Protein AF-A0A1C3KWM6-F1 (afdb_monomer_lite)

Structure (mmCIF, N/CA/C/O backbone):
data_AF-A0A1C3KWM6-F1
#
_entry.id   AF-A0A1C3KWM6-F1
#
loop_
_atom_site.group_PDB
_atom_site.id
_atom_site.type_symbol
_atom_site.label_atom_id
_atom_site.label_alt_id
_atom_site.label_comp_id
_atom_site.label_asym_id
_atom_site.label_entity_id
_atom_site.label_seq_id
_atom_site.pdbx_PDB_ins_code
_atom_site.Cartn_x
_atom_site.Cartn_y
_atom_site.Cartn_z
_atom_site.occupancy
_atom_site.B_iso_or_equiv
_atom_site.auth_seq_id
_atom_site.auth_comp_id
_atom_site.auth_asym_id
_atom_site.auth_atom_id
_atom_site.pdbx_PDB_model_num
ATOM 1 N N . MET A 1 1 ? -7.927 8.483 -12.454 1.00 41.06 1 MET A N 1
ATOM 2 C CA . MET A 1 1 ? -7.592 8.209 -11.040 1.00 41.06 1 MET A CA 1
ATOM 3 C C . MET A 1 1 ? -8.202 6.897 -10.551 1.00 41.06 1 MET A C 1
ATOM 5 O O . MET A 1 1 ? -7.453 6.096 -10.021 1.00 41.06 1 MET A O 1
ATOM 9 N N . ALA A 1 2 ? -9.487 6.610 -10.805 1.00 37.16 2 ALA A N 1
ATOM 10 C CA . ALA A 1 2 ? -10.145 5.381 -10.325 1.00 37.16 2 ALA A CA 1
ATOM 11 C C . ALA A 1 2 ? -9.512 4.047 -10.795 1.00 37.16 2 ALA A C 1
ATOM 13 O O . ALA A 1 2 ? -9.408 3.114 -10.006 1.00 37.16 2 ALA A O 1
ATOM 14 N N . VAL A 1 3 ? -9.037 3.964 -12.046 1.00 49.00 3 VAL A N 1
ATOM 15 C CA . VAL A 1 3 ? -8.448 2.728 -12.609 1.00 49.00 3 VAL A CA 1
ATOM 16 C C . VAL A 1 3 ? -7.161 2.310 -11.884 1.00 49.00 3 VAL A C 1
ATOM 18 O O . VAL A 1 3 ? -6.976 1.131 -11.600 1.00 49.00 3 VAL A O 1
ATOM 21 N N . ASN A 1 4 ? -6.307 3.271 -11.513 1.00 59.91 4 ASN A N 1
ATOM 22 C CA . ASN A 1 4 ? -5.069 2.984 -10.781 1.00 59.91 4 ASN A CA 1
ATOM 23 C C . ASN A 1 4 ? -5.384 2.410 -9.388 1.00 59.91 4 ASN A C 1
ATOM 25 O O . ASN A 1 4 ? -4.762 1.437 -8.978 1.00 59.91 4 ASN A O 1
ATOM 29 N N . ASN A 1 5 ? -6.402 2.944 -8.702 1.00 64.56 5 ASN A N 1
ATOM 30 C CA . ASN A 1 5 ? -6.797 2.463 -7.376 1.00 64.56 5 ASN A CA 1
ATOM 31 C C . ASN A 1 5 ? -7.351 1.035 -7.401 1.00 64.56 5 ASN A C 1
ATOM 33 O O . ASN A 1 5 ? -7.142 0.315 -6.437 1.00 64.56 5 ASN A O 1
ATOM 37 N N . TYR A 1 6 ? -8.027 0.609 -8.475 1.00 74.81 6 TYR A N 1
ATOM 38 C CA . TYR A 1 6 ? -8.497 -0.775 -8.602 1.00 74.81 6 TYR A CA 1
ATOM 39 C C . TYR A 1 6 ? -7.332 -1.765 -8.741 1.00 74.81 6 TYR A C 1
ATOM 41 O O . TYR A 1 6 ? -7.334 -2.815 -8.117 1.00 74.81 6 TYR A O 1
ATOM 49 N N . ILE A 1 7 ? -6.310 -1.408 -9.518 1.00 76.94 7 ILE A N 1
ATOM 50 C CA . ILE A 1 7 ? -5.184 -2.297 -9.851 1.00 76.94 7 ILE A CA 1
ATOM 51 C C . ILE A 1 7 ? -4.201 -2.447 -8.684 1.00 76.94 7 ILE A C 1
ATOM 53 O O . ILE A 1 7 ? -3.538 -3.476 -8.542 1.00 76.94 7 ILE A O 1
ATOM 57 N N . LEU A 1 8 ? -4.127 -1.431 -7.826 1.00 85.75 8 LEU A N 1
ATOM 58 C CA . LEU A 1 8 ? -3.344 -1.478 -6.596 1.00 85.75 8 LEU A CA 1
ATOM 59 C C . LEU A 1 8 ? -4.037 -2.267 -5.471 1.00 85.75 8 LEU A C 1
ATOM 61 O O . LEU A 1 8 ? -3.374 -2.558 -4.481 1.00 85.75 8 LEU A O 1
ATOM 65 N N . LYS A 1 9 ? -5.313 -2.668 -5.617 1.00 86.31 9 LYS A N 1
ATOM 66 C CA . LYS A 1 9 ? -5.983 -3.553 -4.641 1.00 86.31 9 LYS A CA 1
ATOM 67 C C . LYS A 1 9 ? -5.345 -4.934 -4.552 1.00 86.31 9 LYS A C 1
ATOM 69 O O . LYS A 1 9 ? -5.383 -5.549 -3.499 1.00 86.31 9 LYS A O 1
ATOM 74 N N . ASP A 1 10 ? -4.712 -5.380 -5.635 1.00 87.00 10 ASP A N 1
ATOM 75 C CA . ASP A 1 10 ? -4.020 -6.671 -5.688 1.00 87.00 10 ASP A CA 1
ATOM 76 C C . ASP A 1 10 ? -2.663 -6.654 -4.959 1.00 87.00 10 ASP A C 1
ATOM 78 O O . ASP A 1 10 ? -1.941 -7.654 -4.973 1.00 87.00 10 ASP A O 1
ATOM 82 N N . LEU A 1 11 ? -2.246 -5.514 -4.395 1.00 92.00 11 LEU A N 1
ATOM 83 C CA . LEU A 1 11 ? -1.041 -5.461 -3.577 1.00 92.00 11 LEU A CA 1
ATOM 84 C C . LEU A 1 11 ? -1.264 -6.277 -2.294 1.00 92.00 11 LEU A C 1
ATOM 86 O O . LEU A 1 11 ? -2.245 -6.014 -1.597 1.00 92.00 11 LEU A O 1
ATOM 90 N N . PRO A 1 12 ? -0.350 -7.197 -1.929 1.00 91.88 12 PRO A N 1
ATOM 91 C CA . PRO A 1 12 ? -0.481 -8.006 -0.717 1.00 91.88 12 PRO A CA 1
ATOM 92 C C . PRO A 1 12 ? -0.801 -7.211 0.556 1.00 91.88 12 PRO A C 1
ATOM 94 O O . PRO A 1 12 ? -1.632 -7.637 1.354 1.00 91.88 12 PRO A O 1
ATOM 97 N N . SER A 1 13 ? -0.185 -6.038 0.740 1.00 90.75 13 SER A N 1
ATOM 98 C CA . SER A 1 13 ? -0.458 -5.186 1.903 1.00 90.75 13 SER A CA 1
ATOM 99 C C . SER A 1 13 ? -1.880 -4.613 1.893 1.00 90.75 13 SER A C 1
ATOM 101 O O . SER A 1 13 ? -2.505 -4.500 2.941 1.00 90.75 13 SER A O 1
ATOM 103 N N . VAL A 1 14 ? -2.405 -4.271 0.711 1.00 91.19 14 VAL A N 1
ATOM 104 C CA . VAL A 1 14 ? -3.757 -3.716 0.547 1.00 91.19 14 VAL A CA 1
ATOM 105 C C . VAL A 1 14 ? -4.801 -4.809 0.735 1.00 91.19 14 VAL A C 1
ATOM 107 O O . VAL A 1 14 ? -5.774 -4.598 1.448 1.00 91.19 14 VAL A O 1
ATOM 110 N N . GLU A 1 15 ? -4.573 -6.000 0.178 1.00 89.62 15 GLU A N 1
ATOM 111 C CA . GLU A 1 15 ? -5.436 -7.164 0.400 1.00 89.62 15 GLU A CA 1
ATOM 112 C C . GLU A 1 15 ? -5.514 -7.526 1.893 1.00 89.62 15 GLU A C 1
ATOM 114 O O . GLU A 1 15 ? -6.586 -7.841 2.419 1.00 89.62 15 GLU A O 1
ATOM 119 N N . PHE A 1 16 ? -4.383 -7.448 2.598 1.00 87.31 16 PHE A N 1
ATOM 120 C CA . PHE A 1 16 ? -4.335 -7.658 4.039 1.00 87.31 16 PHE A CA 1
ATOM 121 C C . PHE A 1 16 ? -5.126 -6.586 4.805 1.00 87.31 16 PHE A C 1
ATOM 123 O O . PHE A 1 16 ? -5.952 -6.939 5.648 1.00 87.31 16 PHE A O 1
ATOM 130 N N . ASP A 1 17 ? -4.944 -5.303 4.484 1.00 88.50 17 ASP A N 1
ATOM 131 C CA . ASP A 1 17 ? -5.714 -4.209 5.088 1.00 88.50 17 ASP A CA 1
ATOM 132 C C . ASP A 1 17 ? -7.224 -4.366 4.822 1.00 88.50 17 ASP A C 1
ATOM 134 O O . ASP A 1 17 ? -8.041 -4.229 5.735 1.00 88.50 17 ASP A O 1
ATOM 138 N N . ASP A 1 18 ? -7.615 -4.736 3.601 1.00 88.06 18 ASP A N 1
ATOM 139 C CA . ASP A 1 18 ? -9.008 -5.004 3.233 1.00 88.06 18 ASP A CA 1
ATOM 140 C C . ASP A 1 18 ? -9.587 -6.168 4.052 1.00 88.06 18 ASP A C 1
ATOM 142 O O . ASP A 1 18 ? -10.725 -6.098 4.530 1.00 88.06 18 ASP A O 1
ATOM 146 N N . LYS A 1 19 ? -8.797 -7.221 4.302 1.00 84.88 19 LYS A N 1
ATOM 147 C CA . LYS A 1 19 ? -9.190 -8.335 5.180 1.00 84.88 19 LYS A CA 1
ATOM 148 C C . LYS A 1 19 ? -9.442 -7.867 6.616 1.00 84.88 19 LYS A C 1
ATOM 150 O O . LYS A 1 19 ? -10.394 -8.333 7.242 1.00 84.88 19 LYS A O 1
ATOM 155 N N . LEU A 1 20 ? -8.632 -6.937 7.123 1.00 84.94 20 LEU A N 1
ATOM 156 C CA . LEU A 1 20 ? -8.793 -6.339 8.454 1.00 84.94 20 LEU A CA 1
ATOM 157 C C . LEU A 1 20 ? -9.947 -5.329 8.543 1.00 84.94 20 LEU A C 1
ATOM 159 O O . LEU A 1 20 ? -10.393 -5.014 9.648 1.00 84.94 20 LEU A O 1
ATOM 163 N N . ASN A 1 21 ? -10.443 -4.829 7.413 1.00 83.44 21 ASN A N 1
ATOM 164 C CA . ASN A 1 21 ? -11.538 -3.857 7.352 1.00 83.44 21 ASN A CA 1
ATOM 165 C C . ASN A 1 21 ? -12.891 -4.472 6.977 1.00 83.44 21 ASN A C 1
ATOM 167 O O . ASN A 1 21 ? -13.914 -3.815 7.118 1.00 83.44 21 ASN A O 1
ATOM 171 N N . LYS A 1 22 ? -12.927 -5.728 6.524 1.00 81.75 22 LYS A N 1
ATOM 172 C CA . LYS A 1 22 ? -14.159 -6.391 6.080 1.00 81.75 22 LYS A CA 1
ATOM 173 C C . LYS A 1 22 ? -15.181 -6.528 7.209 1.00 81.75 22 LYS A C 1
ATOM 175 O O . LYS A 1 22 ? -14.842 -7.035 8.273 1.00 81.75 22 LYS A O 1
ATOM 180 N N . ASP A 1 23 ? -16.438 -6.162 6.978 1.00 70.50 23 ASP A N 1
ATOM 181 C CA . ASP A 1 23 ? -17.503 -6.336 7.971 1.00 70.50 23 ASP A CA 1
ATOM 182 C C . ASP A 1 23 ? -17.932 -7.810 8.092 1.00 70.50 23 ASP A C 1
ATOM 184 O O . ASP A 1 23 ? -18.191 -8.485 7.098 1.00 70.50 23 ASP A O 1
ATOM 188 N N . LEU A 1 24 ? -17.984 -8.291 9.340 1.00 66.38 24 LEU A N 1
ATOM 189 C CA . LEU A 1 24 ? -18.571 -9.557 9.812 1.00 66.38 24 LEU A CA 1
ATOM 190 C C . LEU A 1 24 ? -18.120 -10.876 9.136 1.00 66.38 24 LEU A C 1
ATOM 192 O O . LEU A 1 24 ? -18.693 -11.356 8.163 1.00 66.38 24 LEU A O 1
ATOM 196 N N . PHE A 1 25 ? -17.186 -11.549 9.819 1.00 61.97 25 PHE A N 1
ATOM 197 C CA . PHE A 1 25 ? -17.040 -13.010 9.882 1.00 61.97 25 PHE A CA 1
ATOM 198 C C . PHE A 1 25 ? -17.051 -13.430 11.358 1.00 61.97 25 PHE A C 1
ATOM 200 O O . PHE A 1 25 ? -16.841 -12.594 12.240 1.00 61.97 25 PHE A O 1
ATOM 207 N N . SER A 1 26 ? -17.319 -14.710 11.631 1.00 72.06 26 SER A N 1
ATOM 208 C CA . SER A 1 26 ? -17.290 -15.300 12.975 1.00 72.06 26 SER A CA 1
ATOM 209 C C . SER A 1 26 ? -16.067 -14.839 13.775 1.00 72.06 26 SER A C 1
ATOM 211 O O . SER A 1 26 ? -14.945 -14.964 13.293 1.00 72.06 26 SER A O 1
ATOM 213 N N . CYS A 1 27 ? -16.282 -14.344 14.991 1.00 80.75 27 CYS A N 1
ATOM 214 C CA . CYS A 1 27 ? -15.220 -13.899 15.888 1.00 80.75 27 CYS A CA 1
ATOM 215 C C . CYS A 1 27 ? -15.312 -14.688 17.194 1.00 80.75 27 CYS A C 1
ATOM 217 O O . CYS A 1 27 ? -16.274 -14.522 17.950 1.00 80.75 27 CYS A O 1
ATOM 219 N N . LYS A 1 28 ? -14.330 -15.554 17.468 1.00 84.50 28 LYS A N 1
ATOM 220 C CA . LYS A 1 28 ? -14.360 -16.448 18.641 1.00 84.50 28 LYS A CA 1
ATOM 221 C C . LYS A 1 28 ? -14.161 -15.675 19.941 1.00 84.50 28 LYS A C 1
ATOM 223 O O . LYS A 1 28 ? -14.746 -16.012 20.970 1.00 84.50 28 LYS A O 1
ATOM 228 N N . TYR A 1 29 ? -13.362 -14.611 19.882 1.00 85.88 29 TYR A N 1
ATOM 229 C CA . TYR A 1 29 ? -12.949 -13.839 21.054 1.00 85.88 29 TYR A CA 1
ATOM 230 C C . TYR A 1 29 ? -13.775 -12.568 21.300 1.00 85.88 29 TYR A C 1
ATOM 232 O O . TYR A 1 29 ? -13.589 -11.917 22.327 1.00 85.88 29 TYR A O 1
ATOM 240 N N . CYS A 1 30 ? -14.736 -12.229 20.436 1.00 87.25 30 CYS A N 1
ATOM 241 C CA . CYS A 1 30 ? -15.554 -11.017 20.594 1.00 87.25 30 CYS A CA 1
ATOM 242 C C . CYS A 1 30 ? -16.444 -11.041 21.849 1.00 87.25 30 CYS A C 1
ATOM 244 O O . CYS A 1 30 ? -16.841 -9.990 22.347 1.00 87.25 30 CYS A O 1
ATOM 246 N N . SER A 1 31 ? -16.687 -12.217 22.437 1.00 86.69 31 SER A N 1
ATOM 247 C CA . SER A 1 31 ? -17.356 -12.351 23.740 1.00 86.69 31 SER A CA 1
ATOM 248 C C . SER A 1 31 ? -16.625 -11.614 24.873 1.00 86.69 31 SER A C 1
ATOM 250 O O . SER A 1 31 ? -17.251 -11.206 25.851 1.00 86.69 31 SER A O 1
ATOM 252 N N . HIS A 1 32 ? -15.314 -11.373 24.741 1.00 85.56 32 HIS A N 1
ATOM 253 C CA . HIS A 1 32 ? -14.546 -10.587 25.708 1.00 85.56 32 HIS A CA 1
ATOM 254 C C . HIS A 1 32 ? -14.960 -9.111 25.752 1.00 85.56 32 HIS A C 1
ATOM 256 O O . HIS A 1 32 ? -14.823 -8.489 26.803 1.00 85.56 32 HIS A O 1
ATOM 262 N N . CYS A 1 33 ? -15.535 -8.574 24.673 1.00 85.75 33 CYS A N 1
ATOM 263 C CA . CYS A 1 33 ? -15.987 -7.184 24.602 1.00 85.75 33 CYS A CA 1
ATOM 264 C C . CYS A 1 33 ? -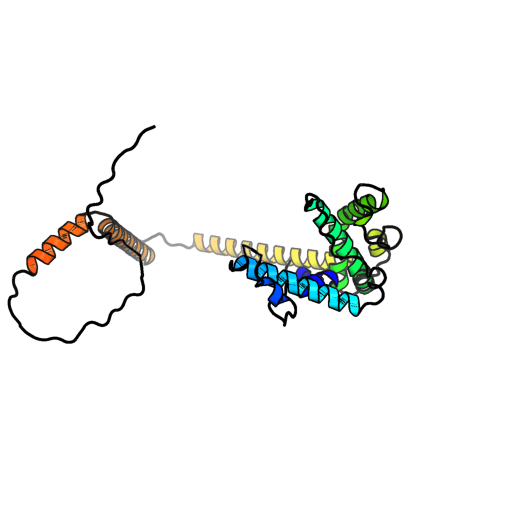17.194 -6.879 25.503 1.00 85.75 33 CYS A C 1
ATOM 266 O O . CYS A 1 33 ? -17.475 -5.714 25.765 1.00 85.75 33 CYS A O 1
ATOM 268 N N . GLY A 1 34 ? -17.906 -7.908 25.981 1.00 81.12 34 GLY A N 1
ATOM 269 C CA . GLY A 1 34 ? -19.049 -7.768 26.889 1.00 81.12 34 GLY A CA 1
ATOM 270 C C . GLY A 1 34 ? -18.755 -8.114 28.354 1.00 81.12 34 GLY A C 1
ATOM 271 O O . GLY A 1 34 ? -19.683 -8.134 29.162 1.00 81.12 34 GLY A O 1
ATOM 272 N N . LYS A 1 35 ? -17.504 -8.438 28.719 1.00 79.50 35 LYS A N 1
ATOM 273 C CA . LYS A 1 35 ? -17.174 -8.890 30.082 1.00 79.50 35 LYS A CA 1
ATOM 274 C C . LYS A 1 35 ? -17.249 -7.755 31.109 1.00 79.50 35 LYS A C 1
ATOM 276 O O . LYS A 1 35 ? -16.972 -6.593 30.825 1.00 79.50 35 LYS A O 1
ATOM 281 N N . ASN A 1 36 ? -17.614 -8.121 32.336 1.00 61.44 36 ASN A N 1
ATOM 282 C CA . ASN A 1 36 ? -17.670 -7.203 33.473 1.00 61.44 36 ASN A CA 1
ATOM 283 C C . ASN A 1 36 ? -16.270 -6.658 33.802 1.00 61.44 36 ASN A C 1
ATOM 285 O O . ASN A 1 36 ? -15.304 -7.417 33.800 1.00 61.44 36 ASN A O 1
ATOM 289 N N . GLY A 1 37 ? -16.174 -5.352 34.076 1.00 68.69 37 GLY A N 1
ATOM 290 C CA . GLY A 1 37 ? -14.914 -4.661 34.393 1.00 68.69 37 GLY A CA 1
ATOM 291 C C . GLY A 1 37 ? -14.501 -3.569 33.399 1.00 68.69 37 GLY A C 1
ATOM 292 O O . GLY A 1 37 ? -13.597 -2.799 33.702 1.00 68.69 37 GLY A O 1
ATOM 293 N N . VAL A 1 38 ? -15.174 -3.454 32.249 1.00 71.50 38 VAL A N 1
ATOM 294 C CA . VAL A 1 38 ? -14.980 -2.347 31.298 1.00 71.50 38 VAL A CA 1
ATOM 295 C C . VAL A 1 38 ? -16.160 -1.384 31.405 1.00 71.50 38 VAL A C 1
ATOM 297 O O . VAL A 1 38 ? -17.302 -1.781 31.189 1.00 71.50 38 VAL A O 1
ATOM 300 N N . THR A 1 39 ? -15.892 -0.120 31.731 1.00 77.81 39 THR A N 1
ATOM 301 C CA . THR A 1 39 ? -16.913 0.928 31.932 1.00 77.81 39 THR A CA 1
ATOM 302 C C . THR A 1 39 ? -17.684 1.282 30.660 1.00 77.81 39 THR A C 1
ATOM 304 O O . THR A 1 39 ? -18.827 1.707 30.741 1.00 77.81 39 THR A O 1
ATOM 307 N N . LEU A 1 40 ? -17.080 1.069 29.489 1.00 81.88 40 LEU A N 1
ATOM 308 C CA . LEU A 1 40 ? -17.629 1.437 28.180 1.00 81.88 40 LEU A CA 1
ATOM 309 C C . LEU A 1 40 ? -18.320 0.274 27.452 1.00 81.88 40 LEU A C 1
ATOM 311 O O . LEU A 1 40 ? -18.739 0.433 26.313 1.00 81.88 40 LEU A O 1
ATOM 315 N N . LYS A 1 41 ? -18.432 -0.909 28.070 1.00 76.44 41 LYS A N 1
ATOM 316 C CA . LYS A 1 41 ? -18.897 -2.134 27.389 1.00 76.44 41 LYS A CA 1
ATOM 317 C C . LYS A 1 41 ? -20.291 -2.024 26.765 1.00 76.44 41 LYS A C 1
ATOM 319 O O . LYS A 1 41 ? -20.579 -2.756 25.823 1.00 76.44 41 LYS A O 1
ATOM 324 N N . ASP A 1 42 ? -21.140 -1.145 27.291 1.00 82.31 42 ASP A N 1
ATOM 325 C CA . ASP A 1 42 ? -22.521 -0.965 26.838 1.00 82.31 42 ASP A CA 1
ATOM 326 C C . ASP A 1 42 ? -22.650 0.093 25.733 1.00 82.31 42 ASP A C 1
ATOM 328 O O . ASP A 1 42 ? -23.653 0.114 25.021 1.00 82.31 42 ASP A O 1
ATOM 332 N N . GLU A 1 43 ? -21.600 0.885 25.506 1.00 87.06 43 GLU A N 1
ATOM 333 C CA . GLU A 1 43 ? -21.554 1.890 24.452 1.00 87.06 43 GLU A CA 1
ATOM 334 C C . GLU A 1 43 ? -21.499 1.235 23.058 1.00 87.06 43 GLU A C 1
ATOM 336 O O . GLU A 1 43 ? -20.590 0.438 22.782 1.00 87.06 43 GLU A O 1
ATOM 341 N N . PRO A 1 44 ? -22.415 1.580 22.130 1.00 85.31 44 PRO A N 1
ATOM 342 C CA . PRO A 1 44 ? -22.433 0.996 20.790 1.00 85.31 44 PRO A CA 1
ATOM 343 C C . PRO A 1 44 ? -21.103 1.164 20.050 1.00 85.31 44 PRO A C 1
ATOM 345 O O . PRO A 1 44 ? -20.577 0.199 19.498 1.00 85.31 44 PRO A O 1
ATOM 348 N N . TRP A 1 45 ? -20.516 2.363 20.089 1.00 85.75 45 TRP A N 1
ATOM 349 C CA . TRP A 1 45 ? -19.241 2.657 19.430 1.00 85.75 45 TRP A CA 1
ATOM 350 C C . TRP A 1 45 ? -18.095 1.799 19.987 1.00 85.75 45 TRP A C 1
ATOM 352 O O . TRP A 1 45 ? -17.265 1.308 19.221 1.00 85.75 45 TRP A O 1
ATOM 362 N N . PHE A 1 46 ? -18.077 1.556 21.302 1.00 88.06 46 PHE A N 1
ATOM 363 C CA . PHE A 1 46 ? -17.070 0.713 21.937 1.00 88.06 46 PHE A CA 1
ATOM 364 C C . PHE A 1 46 ? -17.229 -0.742 21.501 1.00 88.06 46 PHE A C 1
ATOM 366 O O . PHE A 1 46 ? -16.234 -1.393 21.187 1.00 88.06 46 PHE A O 1
ATOM 373 N N . LYS A 1 47 ? -18.466 -1.251 21.421 1.00 84.56 47 LYS A N 1
ATOM 374 C CA . LYS A 1 47 ? -18.726 -2.601 20.901 1.00 84.56 47 LYS A CA 1
ATOM 375 C C . LYS A 1 47 ? -18.217 -2.748 19.470 1.00 84.56 47 LYS A C 1
ATOM 377 O O . LYS A 1 47 ? -17.497 -3.706 19.205 1.00 84.56 47 LYS A O 1
ATOM 382 N N . PHE A 1 48 ? -18.515 -1.800 18.577 1.00 85.69 48 PHE A N 1
ATOM 383 C CA . PHE A 1 48 ? -18.016 -1.841 17.197 1.00 85.69 48 PHE A CA 1
ATOM 384 C C . PHE A 1 48 ? -16.483 -1.875 17.140 1.00 85.69 48 PHE A C 1
ATOM 386 O O . PHE A 1 48 ? -15.914 -2.773 16.517 1.00 85.69 48 PHE A O 1
ATOM 393 N N . LEU A 1 49 ? -15.813 -0.967 17.858 1.00 86.88 49 LEU A N 1
ATOM 394 C CA . LEU A 1 49 ? -14.349 -0.923 17.903 1.00 86.88 49 LEU A CA 1
ATOM 395 C C . LEU A 1 49 ? -13.743 -2.190 18.515 1.00 86.88 49 LEU A C 1
ATOM 397 O O . LEU A 1 49 ? -12.807 -2.759 17.957 1.00 86.88 49 LEU A O 1
ATOM 401 N N . CYS A 1 50 ? -14.273 -2.659 19.645 1.00 87.38 50 CYS A N 1
ATOM 402 C CA . CYS A 1 50 ? -13.754 -3.835 20.335 1.00 87.38 50 CYS A CA 1
ATOM 403 C C . CYS A 1 50 ? -13.919 -5.102 19.493 1.00 87.38 50 CYS A C 1
ATOM 405 O O . CYS A 1 50 ? -13.000 -5.917 19.427 1.00 87.38 50 CYS A O 1
ATOM 407 N N . TYR A 1 51 ? -15.056 -5.262 18.811 1.00 87.38 51 TYR A N 1
ATOM 408 C CA . TYR A 1 51 ? -15.294 -6.415 17.945 1.00 87.38 51 TYR A CA 1
ATOM 409 C C . TYR A 1 51 ? -14.335 -6.414 16.756 1.00 87.38 51 TYR A C 1
ATOM 411 O O . TYR A 1 51 ? -13.720 -7.440 16.458 1.00 87.38 51 TYR A O 1
ATOM 419 N N . GLN A 1 52 ? -14.164 -5.258 16.109 1.00 86.81 52 GLN A N 1
ATOM 420 C CA . GLN A 1 52 ? -13.207 -5.109 15.018 1.00 86.81 52 GLN A CA 1
ATOM 421 C C . GLN A 1 52 ? -11.782 -5.417 15.493 1.00 86.81 52 GLN A C 1
ATOM 423 O O . GLN A 1 52 ? -11.070 -6.186 14.848 1.00 86.81 52 GLN A O 1
ATOM 428 N N . PHE A 1 53 ? -11.387 -4.892 16.654 1.00 86.69 53 PHE A N 1
ATOM 429 C CA . PHE A 1 53 ? -10.077 -5.142 17.246 1.00 86.69 53 PHE A CA 1
ATOM 430 C C . PHE A 1 53 ? -9.851 -6.625 17.575 1.00 86.69 53 PHE A C 1
ATOM 432 O O . PHE A 1 53 ? -8.854 -7.204 17.148 1.00 86.69 53 PHE A O 1
ATOM 439 N N . ALA A 1 54 ? -10.786 -7.262 18.286 1.00 87.00 54 ALA A N 1
ATOM 440 C CA . ALA A 1 54 ? -10.682 -8.663 18.691 1.00 87.00 54 ALA A CA 1
ATOM 441 C C . ALA A 1 54 ? -10.577 -9.604 17.482 1.00 87.00 54 ALA A C 1
ATOM 443 O O . ALA A 1 54 ? -9.748 -10.515 17.470 1.00 87.00 54 ALA A O 1
ATOM 444 N N . ARG A 1 55 ? -11.364 -9.353 16.433 1.00 87.62 55 ARG A N 1
ATOM 445 C CA . ARG A 1 55 ? -11.286 -10.114 15.183 1.00 87.62 55 ARG A CA 1
ATOM 446 C C . ARG A 1 55 ? -9.971 -9.877 14.450 1.00 87.62 55 ARG A C 1
ATOM 448 O O . ARG A 1 55 ? -9.386 -10.823 13.926 1.00 87.62 55 ARG A O 1
ATOM 455 N N . ASN A 1 56 ? -9.512 -8.631 14.369 1.00 86.94 56 ASN A N 1
ATOM 456 C CA . ASN A 1 56 ? -8.251 -8.322 13.700 1.00 86.94 56 ASN A CA 1
ATOM 457 C C . ASN A 1 56 ? -7.084 -9.022 14.412 1.00 86.94 56 ASN A C 1
ATOM 459 O O . ASN A 1 56 ? -6.218 -9.581 13.744 1.00 86.94 56 ASN A O 1
ATOM 463 N N . LEU A 1 57 ? -7.125 -9.108 15.745 1.00 84.19 57 LEU A N 1
ATOM 464 C CA . LEU A 1 57 ? -6.168 -9.885 16.532 1.00 84.19 57 LEU A CA 1
ATOM 465 C C . LEU A 1 57 ? -6.240 -11.392 16.226 1.00 84.19 57 LEU A C 1
ATOM 467 O O . LEU A 1 57 ? -5.202 -12.015 16.011 1.00 84.19 57 LEU A O 1
ATOM 471 N N . GLU A 1 58 ? -7.445 -11.970 16.151 1.00 82.50 58 GLU A N 1
ATOM 472 C CA . GLU A 1 58 ? -7.652 -13.373 15.746 1.00 82.50 58 GLU A CA 1
ATOM 473 C C . GLU A 1 58 ? -7.105 -13.631 14.331 1.00 82.50 58 GLU A C 1
ATOM 475 O O . GLU A 1 58 ? -6.349 -14.573 14.114 1.00 82.50 58 GLU A O 1
ATOM 480 N N . THR A 1 59 ? -7.391 -12.731 13.388 1.00 82.94 59 THR A N 1
ATOM 481 C CA . THR A 1 59 ? -6.941 -12.823 11.991 1.00 82.94 59 THR A CA 1
ATOM 482 C C . THR A 1 59 ? -5.419 -12.815 11.881 1.00 82.94 59 THR A C 1
ATOM 484 O O . THR A 1 59 ? -4.848 -13.621 11.146 1.00 82.94 59 THR A O 1
ATOM 487 N N . VAL A 1 60 ? -4.755 -11.915 12.611 1.00 79.25 60 VAL A N 1
ATOM 488 C CA . VAL A 1 60 ? -3.288 -11.844 12.658 1.00 79.25 60 VAL A CA 1
ATOM 489 C C . VAL A 1 60 ? -2.709 -13.119 13.266 1.00 79.25 60 VAL A C 1
ATOM 491 O O . VAL A 1 60 ? -1.747 -13.672 12.732 1.00 79.25 60 VAL A O 1
ATOM 494 N N . ASN A 1 61 ? -3.303 -13.614 14.353 1.00 77.56 61 ASN A N 1
ATOM 495 C CA . ASN A 1 61 ? -2.857 -14.837 15.008 1.00 77.56 61 ASN A CA 1
ATOM 496 C C . ASN A 1 61 ? -2.972 -16.064 14.087 1.00 77.56 61 ASN A C 1
ATOM 498 O O . ASN A 1 61 ? -2.021 -16.836 13.975 1.00 77.56 61 ASN A O 1
ATOM 502 N N . ASP A 1 62 ? -4.090 -16.204 13.374 1.00 78.00 62 ASP A N 1
ATOM 503 C CA . ASP A 1 62 ? -4.312 -17.300 12.428 1.00 78.00 62 ASP A CA 1
ATOM 504 C C . ASP A 1 62 ? -3.314 -17.254 11.257 1.00 78.00 62 ASP A C 1
ATOM 506 O O . ASP A 1 62 ? -2.763 -18.280 10.861 1.00 78.00 62 ASP A O 1
ATOM 510 N N . ILE A 1 63 ? -3.014 -16.063 10.727 1.00 75.00 63 ILE A N 1
ATOM 511 C CA . ILE A 1 63 ? -2.020 -15.889 9.653 1.00 75.00 63 ILE A CA 1
ATOM 512 C C . ILE A 1 63 ? -0.606 -16.230 10.143 1.00 75.00 63 ILE A C 1
ATOM 514 O O . ILE A 1 63 ? 0.140 -16.916 9.440 1.00 75.00 63 ILE A O 1
ATOM 518 N N . ASN A 1 64 ? -0.242 -15.798 11.353 1.00 69.44 64 ASN A N 1
ATOM 519 C CA . ASN A 1 64 ? 1.051 -16.119 11.958 1.00 69.44 64 ASN A CA 1
ATOM 520 C C . ASN A 1 64 ? 1.213 -17.621 12.223 1.00 69.44 64 ASN A C 1
ATOM 522 O O . ASN A 1 64 ? 2.313 -18.150 12.076 1.00 69.44 64 ASN A O 1
ATOM 526 N N . TRP A 1 65 ? 0.131 -18.316 12.586 1.00 62.34 65 TRP A N 1
ATOM 527 C CA . TRP A 1 65 ? 0.135 -19.768 12.766 1.00 62.34 65 TRP A CA 1
ATOM 528 C C . TRP A 1 65 ? 0.411 -20.515 11.454 1.00 62.34 65 TRP A C 1
ATOM 530 O O . TRP A 1 65 ? 1.146 -21.501 11.442 1.00 62.34 65 TRP A O 1
ATOM 540 N N . ILE A 1 66 ? -0.152 -20.033 10.344 1.00 60.66 66 ILE A N 1
ATOM 541 C CA . ILE A 1 66 ? -0.031 -20.660 9.019 1.00 60.66 66 ILE A CA 1
ATOM 542 C C . ILE A 1 66 ? 1.348 -20.407 8.384 1.00 60.66 66 ILE A C 1
ATOM 544 O O . ILE A 1 66 ? 1.827 -21.242 7.619 1.00 60.66 66 ILE A O 1
ATOM 548 N N . ASN A 1 67 ? 2.011 -19.293 8.713 1.00 55.91 67 ASN A N 1
ATOM 549 C CA . ASN A 1 67 ? 3.296 -18.902 8.131 1.00 55.91 67 ASN A CA 1
ATOM 550 C C . ASN A 1 67 ? 4.475 -19.155 9.096 1.00 55.91 67 ASN A C 1
ATOM 552 O O . ASN A 1 67 ? 4.832 -18.279 9.889 1.00 55.91 67 ASN A O 1
ATOM 556 N N . PRO A 1 68 ? 5.167 -20.310 9.009 1.00 49.97 68 PRO A N 1
ATOM 557 C CA . PRO A 1 68 ? 6.274 -20.649 9.906 1.00 49.97 68 PRO A CA 1
ATOM 558 C C . PRO A 1 68 ? 7.468 -19.682 9.824 1.00 49.97 68 PRO A C 1
ATOM 560 O O . PRO A 1 68 ? 8.223 -19.572 10.789 1.00 49.97 68 PRO A O 1
ATOM 563 N N . THR A 1 69 ? 7.617 -18.926 8.734 1.00 48.44 69 THR A N 1
ATOM 564 C CA . THR A 1 69 ? 8.618 -17.852 8.586 1.00 48.44 69 THR A CA 1
ATOM 565 C C . THR A 1 69 ? 8.334 -16.633 9.471 1.00 48.44 69 THR A C 1
ATOM 567 O O . THR A 1 69 ? 9.276 -15.996 9.933 1.00 48.44 69 THR A O 1
ATOM 570 N N . LEU A 1 70 ? 7.061 -16.346 9.775 1.00 50.06 70 LEU A N 1
ATOM 571 C CA . LEU A 1 70 ? 6.648 -15.344 10.771 1.00 50.06 70 LEU A CA 1
ATOM 572 C C . LEU A 1 70 ? 6.698 -15.913 12.203 1.00 50.06 70 LEU A C 1
ATOM 574 O O . LEU A 1 70 ? 6.741 -15.171 13.182 1.00 50.06 70 LEU A O 1
ATOM 578 N N . SER A 1 71 ? 6.760 -17.245 12.341 1.00 45.50 71 SER A N 1
ATOM 579 C CA . SER A 1 71 ? 6.753 -17.955 13.630 1.00 45.50 71 SER A CA 1
ATOM 580 C C . SER A 1 71 ? 8.073 -17.911 14.407 1.00 45.50 71 SER A C 1
ATOM 582 O O . SER A 1 71 ? 8.118 -18.382 15.550 1.00 45.50 71 SER A O 1
ATOM 584 N N . HIS A 1 72 ? 9.148 -17.359 13.829 1.00 44.72 72 HIS A N 1
ATOM 585 C CA . HIS A 1 72 ? 10.438 -17.246 14.521 1.00 44.72 72 HIS A CA 1
ATOM 586 C C . HIS A 1 72 ? 10.437 -16.225 15.665 1.00 44.72 72 HIS A C 1
ATOM 588 O O . HIS A 1 72 ? 11.409 -16.133 16.406 1.00 44.72 72 HIS A O 1
ATOM 594 N N . ASN A 1 73 ? 9.321 -15.523 15.857 1.00 46.00 73 ASN A N 1
ATOM 595 C CA . ASN A 1 73 ? 9.158 -14.510 16.884 1.00 46.00 73 ASN A CA 1
ATOM 596 C C . ASN A 1 73 ? 7.843 -14.676 17.663 1.00 46.00 73 ASN A C 1
ATOM 598 O O . ASN A 1 73 ? 7.134 -13.726 17.986 1.00 46.00 73 ASN A O 1
ATOM 602 N N . ARG A 1 74 ? 7.537 -15.931 18.014 1.00 45.88 74 ARG A N 1
ATOM 603 C CA . ARG A 1 74 ? 6.384 -16.362 18.832 1.00 45.88 74 ARG A CA 1
ATOM 604 C C . ARG A 1 74 ? 6.283 -15.724 20.233 1.00 45.88 74 ARG A C 1
ATOM 606 O O . ARG A 1 74 ? 5.384 -16.077 20.989 1.00 45.88 74 ARG A O 1
ATOM 613 N N . TYR A 1 75 ? 7.178 -14.799 20.579 1.00 44.94 75 TYR A N 1
ATOM 614 C CA . TYR A 1 75 ? 7.218 -14.093 21.859 1.00 44.94 75 TYR A CA 1
ATOM 615 C C . TYR A 1 75 ? 6.883 -12.600 21.785 1.00 44.94 75 TYR A C 1
ATOM 617 O O . TYR A 1 75 ? 6.937 -11.923 22.813 1.00 44.94 75 TYR A O 1
ATOM 625 N N . TYR A 1 76 ? 6.465 -12.074 20.631 1.00 49.56 76 TYR A N 1
ATOM 626 C CA . TYR A 1 76 ? 5.802 -10.775 20.620 1.00 49.56 76 TYR A CA 1
ATOM 627 C C . TYR A 1 76 ? 4.366 -10.952 21.105 1.00 49.56 76 TYR A C 1
ATOM 629 O O . TYR A 1 76 ? 3.420 -11.083 20.332 1.00 49.56 76 TYR A O 1
ATOM 637 N N . LYS A 1 77 ? 4.187 -10.911 22.429 1.00 47.59 77 LYS A N 1
ATOM 638 C CA . LYS A 1 77 ? 2.972 -10.288 22.960 1.00 47.59 77 LYS A CA 1
ATOM 639 C C . LYS A 1 77 ? 2.845 -8.950 22.233 1.00 47.59 77 LYS A C 1
ATOM 641 O O . LYS A 1 77 ? 3.856 -8.259 22.119 1.00 47.59 77 LYS A O 1
ATOM 646 N N . CYS A 1 78 ? 1.659 -8.590 21.744 1.00 50.56 78 CYS A N 1
ATOM 647 C CA . CYS A 1 78 ? 1.383 -7.206 21.370 1.00 50.56 78 CYS A CA 1
ATOM 648 C C . CYS A 1 78 ? 1.627 -6.354 22.623 1.00 50.56 78 CYS A C 1
ATOM 650 O O . CYS A 1 78 ? 0.745 -6.195 23.463 1.00 50.56 78 CYS A O 1
ATOM 652 N N . GLN A 1 79 ? 2.867 -5.914 22.818 1.00 49.41 79 GLN A N 1
ATOM 653 C CA . GLN A 1 79 ? 3.219 -4.943 23.826 1.00 49.41 79 GLN A CA 1
ATOM 654 C C . GLN A 1 79 ? 2.720 -3.640 23.247 1.00 49.41 79 GLN A C 1
ATOM 656 O O . GLN A 1 79 ? 3.250 -3.162 22.253 1.00 49.41 79 GLN A O 1
ATOM 661 N N . ILE A 1 80 ? 1.635 -3.138 23.819 1.00 53.00 80 ILE A N 1
ATOM 662 C CA . ILE A 1 80 ? 1.234 -1.749 23.659 1.00 53.00 80 ILE A CA 1
ATOM 663 C C . ILE A 1 80 ? 2.321 -0.982 24.419 1.00 53.00 80 ILE A C 1
ATOM 665 O O . ILE A 1 80 ? 2.345 -1.090 25.649 1.00 53.00 80 ILE A O 1
ATOM 669 N N . PRO A 1 81 ? 3.282 -0.318 23.750 1.00 53.66 81 PRO A N 1
ATOM 670 C CA . PRO A 1 81 ? 4.281 0.460 24.461 1.00 53.66 81 PRO A CA 1
ATOM 671 C C . PRO A 1 81 ? 3.536 1.537 25.253 1.00 53.66 81 PRO A C 1
ATOM 673 O O . PRO A 1 81 ? 2.549 2.094 24.770 1.00 53.66 81 PRO A O 1
ATOM 676 N N . ASN A 1 82 ? 3.983 1.823 26.474 1.00 54.06 82 ASN A N 1
ATOM 677 C CA . ASN A 1 82 ? 3.366 2.834 27.346 1.00 54.06 82 ASN A CA 1
ATOM 678 C C . ASN A 1 82 ? 3.600 4.276 26.854 1.00 54.06 82 ASN A C 1
ATOM 680 O O . ASN A 1 82 ? 3.272 5.237 27.553 1.00 54.06 82 ASN A O 1
ATOM 684 N N . ASP A 1 83 ? 4.178 4.431 25.668 1.00 57.09 83 ASP A N 1
ATOM 685 C CA . ASP A 1 83 ? 4.639 5.700 25.148 1.00 57.09 83 ASP A CA 1
ATOM 686 C C . ASP A 1 83 ? 3.529 6.434 24.397 1.00 57.09 83 ASP A C 1
ATOM 688 O O . ASP A 1 83 ? 2.604 5.859 23.818 1.00 57.09 83 ASP A O 1
ATOM 692 N N . LYS A 1 84 ? 3.651 7.760 24.384 1.00 62.94 84 LYS A N 1
ATOM 693 C CA . LYS A 1 84 ? 2.848 8.644 23.546 1.00 62.94 84 LYS A CA 1
ATOM 694 C C . LYS A 1 84 ? 3.082 8.262 22.082 1.00 62.94 84 LYS A C 1
ATOM 696 O O .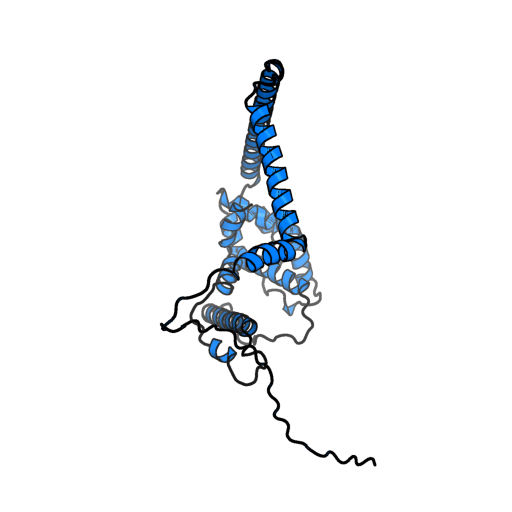 LYS A 1 84 ? 4.144 8.548 21.536 1.00 62.94 84 LYS A O 1
ATOM 701 N N . TYR A 1 85 ? 2.091 7.630 21.457 1.00 65.56 85 TYR A N 1
ATOM 702 C CA . TYR A 1 85 ? 2.155 7.269 20.045 1.00 65.56 85 TYR A CA 1
ATOM 703 C C . TYR A 1 85 ? 2.374 8.508 19.178 1.00 65.56 85 TYR A C 1
ATOM 705 O O . TYR A 1 85 ? 1.535 9.410 19.126 1.00 65.56 85 TYR A O 1
ATOM 713 N N . ASP A 1 86 ? 3.497 8.531 18.469 1.00 76.12 86 ASP A N 1
ATOM 714 C CA . ASP A 1 86 ? 3.691 9.437 17.349 1.00 76.12 86 ASP A CA 1
ATOM 715 C C . ASP A 1 86 ? 3.063 8.799 16.104 1.00 76.12 86 ASP A C 1
ATOM 717 O O . ASP A 1 86 ? 3.651 7.928 15.454 1.00 76.12 86 ASP A O 1
ATOM 721 N N . PHE A 1 87 ? 1.835 9.219 15.792 1.00 79.75 87 PHE A N 1
ATOM 722 C CA . PHE A 1 87 ? 1.101 8.751 14.617 1.00 79.75 87 PHE A CA 1
ATOM 723 C C . PHE A 1 87 ? 1.848 9.012 13.306 1.00 79.75 87 PHE A C 1
ATOM 725 O O . PHE A 1 87 ? 1.683 8.245 12.358 1.00 79.75 87 PHE A O 1
ATOM 732 N N . GLU A 1 88 ? 2.687 10.048 13.243 1.00 80.94 88 GLU A N 1
ATOM 733 C CA . GLU A 1 88 ? 3.488 10.326 12.056 1.00 80.94 88 GLU A CA 1
ATOM 734 C C . GLU A 1 88 ? 4.572 9.258 11.876 1.00 80.94 88 GLU A C 1
ATOM 736 O O . GLU A 1 88 ? 4.772 8.747 10.771 1.00 80.94 88 GLU A O 1
ATOM 741 N N . ASN A 1 89 ? 5.223 8.844 12.965 1.00 76.56 89 ASN A N 1
ATOM 742 C CA . ASN A 1 89 ? 6.184 7.742 12.913 1.00 76.56 89 ASN A CA 1
ATOM 743 C C . ASN A 1 89 ? 5.504 6.412 12.580 1.00 76.56 89 ASN A C 1
ATOM 745 O O . ASN A 1 89 ? 6.010 5.680 11.730 1.00 76.56 89 ASN A O 1
ATOM 749 N N . LEU A 1 90 ? 4.332 6.127 13.158 1.00 78.38 90 LEU A N 1
ATOM 750 C CA . LEU A 1 90 ? 3.555 4.929 12.815 1.00 78.38 90 LEU A CA 1
ATOM 751 C C . LEU A 1 90 ? 3.177 4.889 11.329 1.00 78.38 90 LEU A C 1
ATOM 753 O O . LEU A 1 90 ? 3.308 3.846 10.687 1.00 78.38 90 LEU A O 1
ATOM 757 N N . ALA A 1 91 ? 2.754 6.021 10.761 1.00 83.31 91 ALA A N 1
ATOM 758 C CA . ALA A 1 91 ? 2.427 6.117 9.342 1.00 83.31 91 ALA A CA 1
ATOM 759 C C . ALA A 1 91 ? 3.652 5.844 8.451 1.00 83.31 91 ALA A C 1
ATOM 761 O O . ALA A 1 91 ? 3.552 5.106 7.468 1.00 83.31 91 ALA A O 1
ATOM 762 N N . ARG A 1 92 ? 4.826 6.377 8.819 1.00 81.94 92 ARG A N 1
ATOM 763 C CA . ARG A 1 92 ? 6.091 6.121 8.106 1.00 81.94 92 ARG A CA 1
ATOM 764 C C . ARG A 1 92 ? 6.494 4.646 8.171 1.00 81.94 92 ARG A C 1
ATOM 766 O O . ARG A 1 92 ? 6.863 4.079 7.143 1.00 81.94 92 ARG A O 1
ATOM 773 N N . ILE A 1 93 ? 6.374 4.021 9.346 1.00 77.62 93 ILE A N 1
ATOM 774 C CA . ILE A 1 93 ? 6.647 2.589 9.547 1.00 77.62 93 ILE A CA 1
ATOM 775 C C . ILE A 1 93 ? 5.726 1.752 8.660 1.00 77.62 93 ILE A C 1
ATOM 777 O O . ILE A 1 93 ? 6.208 0.925 7.886 1.00 77.62 93 ILE A O 1
ATOM 781 N N . LYS A 1 94 ? 4.410 2.011 8.704 1.00 84.50 94 LYS A N 1
ATOM 782 C CA . LYS A 1 94 ? 3.441 1.302 7.858 1.00 84.50 94 LYS A CA 1
ATOM 783 C C . LYS A 1 94 ? 3.826 1.405 6.385 1.00 84.50 94 LYS A C 1
ATOM 785 O O . LYS A 1 94 ? 3.850 0.400 5.688 1.00 84.50 94 LYS A O 1
ATOM 790 N N . LYS A 1 95 ? 4.187 2.601 5.919 1.00 87.06 95 LYS A N 1
ATOM 791 C CA . LYS A 1 95 ? 4.520 2.829 4.512 1.00 87.06 95 LYS A CA 1
ATOM 792 C C . LYS A 1 95 ? 5.730 2.019 4.036 1.00 87.06 95 LYS A C 1
ATOM 794 O O . LYS A 1 95 ? 5.694 1.484 2.927 1.00 87.06 95 LYS A O 1
ATOM 799 N N . ILE A 1 96 ? 6.787 1.922 4.848 1.00 84.38 96 ILE A N 1
ATOM 800 C CA . ILE A 1 96 ? 7.933 1.052 4.536 1.00 84.38 96 ILE A CA 1
ATOM 801 C C . ILE A 1 96 ? 7.479 -0.405 4.522 1.00 84.38 96 ILE A C 1
ATOM 803 O O . ILE A 1 96 ? 7.752 -1.116 3.558 1.00 84.38 96 ILE A O 1
ATOM 807 N N . ASN A 1 97 ? 6.754 -0.833 5.556 1.00 83.88 97 ASN A N 1
ATOM 808 C CA . ASN A 1 97 ? 6.321 -2.218 5.706 1.00 83.88 97 ASN A CA 1
ATOM 809 C C . ASN A 1 97 ? 5.454 -2.675 4.531 1.00 83.88 97 ASN A C 1
ATOM 811 O O . ASN A 1 97 ? 5.725 -3.720 3.946 1.00 83.88 97 ASN A O 1
ATOM 815 N N . ASP A 1 98 ? 4.499 -1.847 4.112 1.00 89.25 98 ASP A N 1
ATOM 816 C CA . ASP A 1 98 ? 3.665 -2.099 2.941 1.00 89.25 98 ASP A CA 1
ATOM 817 C C . ASP A 1 98 ? 4.528 -2.309 1.688 1.00 89.25 98 ASP A C 1
ATOM 819 O O . ASP A 1 98 ? 4.355 -3.287 0.962 1.00 89.25 98 ASP A O 1
ATOM 823 N N . TYR A 1 99 ? 5.511 -1.436 1.436 1.00 90.69 99 TYR A N 1
ATOM 824 C CA . TYR A 1 99 ? 6.433 -1.608 0.310 1.00 90.69 99 TYR A CA 1
ATOM 825 C C . TYR A 1 99 ? 7.246 -2.909 0.422 1.00 90.69 99 TYR A C 1
ATOM 827 O O . TYR A 1 99 ? 7.391 -3.639 -0.562 1.00 90.69 99 TYR A O 1
ATOM 835 N N . CYS A 1 100 ? 7.751 -3.229 1.614 1.00 88.12 100 CYS A N 1
ATOM 836 C CA . CYS A 1 100 ? 8.536 -4.430 1.875 1.00 88.12 100 CYS A CA 1
ATOM 837 C C . CYS A 1 100 ? 7.752 -5.716 1.601 1.00 88.12 100 CYS A C 1
ATOM 839 O O . CYS A 1 100 ? 8.302 -6.625 0.968 1.00 88.12 100 CYS A O 1
ATOM 841 N N . GLU A 1 101 ? 6.503 -5.782 2.061 1.00 87.88 101 GLU A N 1
ATOM 842 C CA . GLU A 1 101 ? 5.579 -6.892 1.811 1.00 87.88 101 GLU A CA 1
ATOM 843 C C . GLU A 1 101 ? 5.237 -6.994 0.321 1.00 87.88 101 GLU A C 1
ATOM 845 O O . GLU A 1 101 ? 5.277 -8.068 -0.283 1.00 87.88 101 GLU A O 1
ATOM 850 N N . ASN A 1 102 ? 5.017 -5.849 -0.326 1.00 92.94 102 ASN A N 1
ATOM 851 C CA . ASN A 1 102 ? 4.671 -5.790 -1.741 1.00 92.94 102 ASN A CA 1
ATOM 852 C C . ASN A 1 102 ? 5.858 -6.047 -2.683 1.00 92.94 102 ASN A C 1
ATOM 854 O O . ASN A 1 102 ? 5.642 -6.312 -3.866 1.00 92.94 102 ASN A O 1
ATOM 858 N N . TYR A 1 103 ? 7.105 -5.993 -2.206 1.00 92.38 103 TYR A N 1
ATOM 859 C CA . TYR A 1 103 ? 8.308 -5.976 -3.047 1.00 92.38 103 TYR A CA 1
ATOM 860 C C . TYR A 1 103 ? 8.368 -7.115 -4.072 1.00 92.38 103 TYR A C 1
ATOM 862 O O . TYR A 1 103 ? 8.573 -6.881 -5.263 1.00 92.38 103 TYR A O 1
ATOM 870 N N . ASN A 1 104 ? 8.156 -8.361 -3.637 1.00 92.31 104 ASN A N 1
ATOM 871 C CA . ASN A 1 104 ? 8.231 -9.523 -4.529 1.00 92.31 104 ASN A CA 1
ATOM 872 C C . ASN A 1 104 ? 7.117 -9.508 -5.582 1.00 92.31 104 ASN A C 1
ATOM 874 O O . ASN A 1 104 ? 7.341 -9.864 -6.743 1.00 92.31 104 ASN A O 1
ATOM 878 N N . PHE A 1 105 ? 5.922 -9.069 -5.184 1.00 94.25 105 PHE A N 1
ATOM 879 C CA . PHE A 1 105 ? 4.793 -8.905 -6.088 1.00 94.25 105 PHE A CA 1
ATOM 880 C C . PHE A 1 105 ? 5.086 -7.821 -7.130 1.00 94.25 105 PHE A C 1
ATOM 882 O O . PHE A 1 105 ? 4.972 -8.078 -8.329 1.00 94.25 105 PHE A O 1
ATOM 889 N N . LEU A 1 106 ? 5.545 -6.649 -6.684 1.00 94.31 106 LEU A N 1
ATOM 890 C CA . LEU A 1 106 ? 5.940 -5.532 -7.540 1.00 94.31 106 LEU A CA 1
ATOM 891 C C . LEU A 1 106 ? 7.029 -5.957 -8.528 1.00 94.31 106 LEU A C 1
ATOM 893 O O . LEU A 1 106 ? 6.852 -5.791 -9.731 1.00 94.31 106 LEU A O 1
ATOM 897 N N . LYS A 1 107 ? 8.097 -6.611 -8.055 1.00 94.38 107 LYS A N 1
ATOM 898 C CA . LYS A 1 107 ? 9.173 -7.154 -8.898 1.00 94.38 107 LYS A CA 1
ATOM 899 C C . LYS A 1 107 ? 8.642 -8.082 -9.990 1.00 94.38 107 LYS A C 1
ATOM 901 O O . LYS A 1 107 ? 9.011 -7.950 -11.154 1.00 94.38 107 LYS A O 1
ATOM 906 N N . LYS A 1 108 ? 7.727 -8.993 -9.645 1.00 93.62 108 LYS A N 1
ATOM 907 C CA . LYS A 1 108 ? 7.095 -9.897 -10.618 1.00 93.62 108 LYS A CA 1
ATOM 908 C C . LYS A 1 108 ? 6.255 -9.144 -11.652 1.00 93.62 108 LYS A C 1
ATOM 910 O O . LYS A 1 108 ? 6.258 -9.530 -12.818 1.00 93.62 108 LYS A O 1
ATOM 915 N N . LYS A 1 109 ? 5.515 -8.109 -11.243 1.00 92.31 109 LYS A N 1
ATOM 916 C CA . LYS A 1 109 ? 4.680 -7.300 -12.147 1.00 92.31 109 LYS A CA 1
ATOM 917 C C . LYS A 1 109 ? 5.519 -6.404 -13.062 1.00 92.31 109 LYS A C 1
ATOM 919 O O . LYS A 1 109 ? 5.195 -6.284 -14.236 1.00 92.31 109 LYS A O 1
ATOM 924 N N . LEU A 1 110 ? 6.612 -5.842 -12.555 1.00 92.25 110 LEU A N 1
ATOM 925 C CA . LEU A 1 110 ? 7.545 -4.993 -13.302 1.00 92.25 110 LEU A CA 1
ATOM 926 C C . LEU A 1 110 ? 8.385 -5.755 -14.337 1.00 92.25 110 LEU A C 1
ATOM 928 O O . LEU A 1 110 ? 8.833 -5.170 -15.319 1.00 92.25 110 LEU A O 1
ATOM 932 N N . ASN A 1 111 ? 8.566 -7.065 -14.156 1.00 90.19 111 ASN A N 1
ATOM 933 C CA . ASN A 1 111 ? 9.211 -7.935 -15.145 1.00 90.19 111 ASN A CA 1
ATOM 934 C C . ASN A 1 111 ? 8.285 -8.334 -16.308 1.00 90.19 111 ASN A C 1
ATOM 936 O O . ASN A 1 111 ? 8.673 -9.136 -17.156 1.00 90.19 111 ASN A O 1
ATOM 940 N N . LYS A 1 112 ? 7.060 -7.800 -16.358 1.00 85.12 112 LYS A N 1
ATOM 941 C CA . LYS A 1 112 ? 6.143 -7.966 -17.488 1.00 85.12 112 LYS A CA 1
ATOM 942 C C . LYS A 1 112 ? 6.178 -6.727 -18.376 1.00 85.12 112 LYS A C 1
ATOM 944 O O . LYS A 1 112 ? 6.245 -5.609 -17.882 1.00 85.12 112 LYS A O 1
ATOM 949 N N . SER A 1 113 ? 6.061 -6.934 -19.686 1.00 75.56 113 SER A N 1
ATOM 950 C CA . SER A 1 113 ? 5.948 -5.859 -20.685 1.00 75.56 113 SER A CA 1
ATOM 951 C C . SER A 1 113 ? 4.483 -5.481 -20.978 1.00 75.56 113 SER A C 1
ATOM 953 O O . SER A 1 113 ? 4.157 -4.998 -22.058 1.00 75.56 113 SER A O 1
ATOM 955 N N . ASP A 1 114 ? 3.565 -5.755 -20.046 1.00 76.69 114 ASP A N 1
ATOM 956 C CA . ASP A 1 114 ? 2.144 -5.441 -20.224 1.00 76.69 114 ASP A CA 1
ATOM 957 C C . ASP A 1 114 ? 1.819 -3.992 -19.817 1.00 76.69 114 ASP A C 1
ATOM 959 O O . ASP A 1 114 ? 2.573 -3.338 -19.099 1.00 76.69 114 ASP A O 1
ATOM 963 N N . HIS A 1 115 ? 0.667 -3.473 -20.256 1.00 74.44 115 HIS A N 1
ATOM 964 C CA . HIS A 1 115 ? 0.221 -2.122 -19.887 1.00 74.44 115 HIS A CA 1
ATOM 965 C C . HIS A 1 115 ? 0.113 -1.939 -18.359 1.00 74.44 115 HIS A C 1
ATOM 967 O O . HIS A 1 115 ? 0.297 -0.834 -17.846 1.00 74.44 115 HIS A O 1
ATOM 973 N N . MET A 1 116 ? -0.162 -3.011 -17.611 1.00 79.69 116 MET A N 1
ATOM 974 C CA . MET A 1 116 ? -0.380 -2.956 -16.163 1.00 79.69 116 MET A CA 1
ATOM 975 C C . MET A 1 116 ? 0.913 -2.669 -15.397 1.00 79.69 116 MET A C 1
ATOM 977 O O . MET A 1 116 ? 0.856 -2.034 -14.344 1.00 79.69 116 MET A O 1
ATOM 981 N N . CYS A 1 117 ? 2.078 -3.053 -15.933 1.00 87.38 117 CYS A N 1
ATOM 982 C CA . CYS A 1 117 ? 3.378 -2.752 -15.328 1.00 87.38 117 CYS A CA 1
ATOM 983 C C . CYS A 1 117 ? 3.579 -1.242 -15.106 1.00 87.38 117 CYS A C 1
ATOM 985 O O . CYS A 1 117 ? 4.148 -0.847 -14.088 1.00 87.38 117 CYS A O 1
ATOM 987 N N . SER A 1 118 ? 3.038 -0.396 -15.996 1.00 86.38 118 SER A N 1
ATOM 988 C CA . SER A 1 118 ? 3.165 1.068 -15.917 1.00 86.38 118 SER A CA 1
ATOM 989 C C . SER A 1 118 ? 2.554 1.656 -14.642 1.00 86.38 118 SER A C 1
ATOM 991 O O . SER A 1 118 ? 3.077 2.624 -14.097 1.00 86.38 118 SER A O 1
ATOM 993 N N . ILE A 1 119 ? 1.490 1.039 -14.123 1.00 86.94 119 ILE A N 1
ATOM 994 C CA . ILE A 1 119 ? 0.794 1.493 -12.915 1.00 86.94 119 ILE A CA 1
ATOM 995 C C . ILE A 1 119 ? 1.626 1.178 -11.675 1.00 86.94 119 ILE A C 1
ATOM 997 O O . ILE A 1 119 ? 1.756 2.020 -10.791 1.00 86.94 119 ILE A O 1
ATOM 1001 N N . TYR A 1 120 ? 2.235 -0.009 -11.624 1.00 90.25 120 TYR A N 1
ATOM 1002 C CA . TYR A 1 120 ? 3.142 -0.378 -10.535 1.00 90.25 120 TYR A CA 1
ATOM 1003 C C . TYR A 1 120 ? 4.446 0.425 -10.585 1.00 90.25 120 TYR A C 1
ATOM 1005 O O . TYR A 1 120 ? 4.962 0.818 -9.539 1.00 90.25 120 TYR A O 1
ATOM 1013 N N . TYR A 1 121 ? 4.945 0.725 -11.789 1.00 90.81 121 TYR A N 1
ATOM 1014 C CA . TYR A 1 121 ? 6.080 1.624 -11.979 1.00 90.81 121 TYR A CA 1
ATOM 1015 C C . TYR A 1 121 ? 5.761 3.020 -11.429 1.00 90.81 121 TYR A C 1
ATOM 1017 O O . TYR A 1 121 ? 6.513 3.548 -10.615 1.00 90.81 121 TYR A O 1
ATOM 1025 N N . GLU A 1 122 ? 4.627 3.605 -11.833 1.00 89.25 122 GLU A N 1
ATOM 1026 C CA . GLU A 1 122 ? 4.169 4.916 -11.360 1.00 89.25 122 GLU A CA 1
ATOM 1027 C C . GLU A 1 122 ? 3.983 4.928 -9.834 1.00 89.25 122 GLU A C 1
ATOM 1029 O O . GLU A 1 122 ? 4.427 5.861 -9.169 1.00 89.25 122 GLU A O 1
ATOM 1034 N N . TYR A 1 123 ? 3.395 3.870 -9.265 1.00 90.62 123 TYR A N 1
ATOM 1035 C CA . TYR A 1 123 ? 3.222 3.712 -7.820 1.00 90.62 123 TYR A CA 1
ATOM 1036 C C . TYR A 1 123 ? 4.552 3.806 -7.055 1.00 90.62 123 TYR A C 1
ATOM 1038 O O . TYR A 1 123 ? 4.639 4.563 -6.086 1.00 90.62 123 TYR A O 1
ATOM 1046 N N . ILE A 1 124 ? 5.596 3.098 -7.500 1.00 92.50 124 ILE A N 1
ATOM 1047 C CA . ILE A 1 124 ? 6.917 3.154 -6.852 1.00 92.50 124 ILE A CA 1
ATOM 1048 C C . ILE A 1 124 ? 7.571 4.513 -7.095 1.00 92.50 124 ILE A C 1
ATOM 1050 O O . ILE A 1 124 ? 8.046 5.145 -6.155 1.00 92.50 124 ILE A O 1
ATOM 1054 N N . ASN A 1 125 ? 7.566 4.986 -8.343 1.00 91.44 125 ASN A N 1
ATOM 1055 C CA . ASN A 1 125 ? 8.234 6.222 -8.735 1.00 91.44 125 ASN A CA 1
ATOM 1056 C C . ASN A 1 125 ? 7.671 7.448 -7.997 1.00 91.44 125 ASN A C 1
ATOM 1058 O O . ASN A 1 125 ? 8.433 8.285 -7.519 1.00 91.44 125 ASN A O 1
ATOM 1062 N N . ASN A 1 126 ? 6.348 7.529 -7.834 1.00 90.25 126 ASN A N 1
ATOM 1063 C CA . ASN A 1 126 ? 5.697 8.633 -7.123 1.00 90.25 126 ASN A CA 1
ATOM 1064 C C . ASN A 1 126 ? 6.021 8.650 -5.621 1.00 90.25 126 ASN A C 1
ATOM 1066 O O . ASN A 1 126 ? 5.954 9.705 -4.998 1.00 90.25 126 ASN A O 1
ATOM 1070 N N . ASN A 1 127 ? 6.381 7.502 -5.042 1.00 90.12 127 ASN A N 1
ATOM 1071 C CA . ASN A 1 127 ? 6.743 7.372 -3.630 1.00 90.12 127 ASN A CA 1
ATOM 1072 C C . ASN A 1 127 ? 8.263 7.268 -3.406 1.00 90.12 127 ASN A C 1
ATOM 1074 O O . ASN A 1 127 ? 8.695 7.113 -2.265 1.00 90.12 127 ASN A O 1
ATOM 1078 N N . MET A 1 128 ? 9.077 7.387 -4.464 1.00 90.19 128 MET A N 1
ATOM 1079 C CA . MET A 1 128 ? 10.519 7.108 -4.444 1.00 90.19 128 MET A CA 1
ATOM 1080 C C . MET A 1 128 ? 11.256 7.882 -3.351 1.00 90.19 128 MET A C 1
ATOM 1082 O O . MET A 1 128 ? 11.912 7.285 -2.501 1.00 90.19 128 MET A O 1
ATOM 1086 N N . LYS A 1 129 ? 11.095 9.211 -3.344 1.00 89.81 129 LYS A N 1
ATOM 1087 C CA . LYS A 1 129 ? 11.758 10.099 -2.382 1.00 89.81 129 LYS A CA 1
ATOM 1088 C C . LYS A 1 129 ? 11.439 9.704 -0.939 1.00 89.81 129 LYS A C 1
ATOM 1090 O O . LYS A 1 129 ? 12.323 9.648 -0.094 1.00 89.81 129 LYS A O 1
ATOM 1095 N N . GLU A 1 130 ? 10.174 9.405 -0.668 1.00 87.81 130 GLU A N 1
ATOM 1096 C CA . GLU A 1 130 ? 9.719 9.066 0.676 1.00 87.81 130 GLU A CA 1
ATOM 1097 C C . GLU A 1 130 ? 10.202 7.680 1.113 1.00 87.81 130 GLU A C 1
ATOM 1099 O O . GLU A 1 130 ? 10.558 7.494 2.276 1.00 87.81 130 GLU A O 1
ATOM 1104 N N . TYR A 1 131 ? 10.280 6.715 0.191 1.00 88.00 131 TYR A N 1
ATOM 1105 C CA . TYR A 1 131 ? 10.908 5.428 0.473 1.00 88.00 131 TYR A CA 1
ATOM 1106 C C . TYR A 1 131 ? 12.387 5.599 0.821 1.00 88.00 131 TYR A C 1
ATOM 1108 O O . TYR A 1 131 ? 12.813 5.116 1.867 1.00 88.00 131 TYR A O 1
ATOM 1116 N N . GLU A 1 132 ? 13.162 6.315 0.003 1.00 83.94 132 GLU A N 1
ATOM 1117 C CA . GLU A 1 132 ? 14.593 6.543 0.248 1.00 83.94 132 GLU A CA 1
ATOM 1118 C C . GLU A 1 132 ? 14.850 7.244 1.591 1.00 83.94 132 GLU A C 1
ATOM 1120 O O . GLU A 1 132 ? 15.691 6.800 2.378 1.00 83.94 132 GLU A O 1
ATOM 1125 N N . GLU A 1 133 ? 14.094 8.304 1.895 1.00 84.31 133 GLU A N 1
ATOM 1126 C CA . GLU A 1 133 ? 14.211 9.037 3.158 1.00 84.31 133 GLU A CA 1
ATOM 1127 C C . GLU A 1 133 ? 13.891 8.156 4.371 1.00 84.31 133 GLU A C 1
ATOM 1129 O O . GLU A 1 133 ? 14.616 8.187 5.371 1.00 84.31 133 GLU A O 1
ATOM 1134 N N . ASN A 1 134 ? 12.824 7.359 4.292 1.00 80.31 134 ASN A N 1
ATOM 1135 C CA . ASN A 1 134 ? 12.411 6.494 5.390 1.00 80.31 134 ASN A CA 1
ATOM 1136 C C . ASN A 1 134 ? 13.366 5.303 5.575 1.00 80.31 134 ASN A C 1
ATOM 1138 O O . ASN A 1 134 ? 13.733 4.988 6.707 1.00 80.31 134 ASN A O 1
ATOM 1142 N N . PHE A 1 135 ? 13.863 4.700 4.492 1.00 80.75 135 PHE A N 1
ATOM 1143 C CA . PHE A 1 135 ? 14.882 3.654 4.580 1.00 80.75 135 PHE A CA 1
ATOM 1144 C C . PHE A 1 135 ? 16.194 4.161 5.190 1.00 80.75 135 PHE A C 1
ATOM 1146 O O . PHE A 1 135 ? 16.789 3.472 6.019 1.00 80.75 135 PHE A O 1
ATOM 1153 N N . ARG A 1 136 ? 16.635 5.380 4.843 1.00 78.06 136 ARG A N 1
ATOM 1154 C CA . ARG A 1 136 ? 17.839 5.973 5.446 1.00 78.06 136 ARG A CA 1
ATOM 1155 C C . ARG A 1 136 ? 17.696 6.097 6.961 1.00 78.06 136 ARG A C 1
ATOM 1157 O O . ARG A 1 136 ? 18.647 5.808 7.685 1.00 78.06 136 ARG A O 1
ATOM 1164 N N . LYS A 1 137 ? 16.515 6.488 7.452 1.00 75.12 137 LYS A N 1
ATOM 1165 C CA . LYS A 1 137 ? 16.235 6.569 8.895 1.00 75.12 137 LYS A CA 1
ATOM 1166 C C . LYS A 1 137 ? 16.364 5.201 9.571 1.00 75.12 137 LYS A C 1
ATOM 1168 O O . LYS A 1 137 ? 16.975 5.134 10.632 1.00 75.12 137 LYS A O 1
ATOM 1173 N N . CYS A 1 138 ? 15.907 4.130 8.917 1.00 70.44 138 CYS A N 1
ATOM 1174 C CA . CYS A 1 138 ? 16.080 2.761 9.412 1.00 70.44 138 CYS A CA 1
ATOM 1175 C C . CYS A 1 138 ? 17.547 2.304 9.485 1.00 70.44 138 CYS A C 1
ATOM 1177 O O . CYS A 1 138 ? 17.913 1.579 10.403 1.00 70.44 138 CYS A O 1
ATOM 1179 N N . SER A 1 139 ? 18.409 2.738 8.559 1.00 65.06 139 SER A N 1
ATOM 1180 C CA . SER A 1 139 ? 19.833 2.359 8.546 1.00 65.06 139 SER A CA 1
ATOM 1181 C C . SER A 1 139 ? 20.723 3.180 9.489 1.00 65.06 139 SER A C 1
ATOM 1183 O O . SER A 1 139 ? 21.823 2.747 9.816 1.00 65.06 139 SER A O 1
ATOM 1185 N N . SER A 1 140 ? 20.289 4.371 9.910 1.00 57.56 140 SER A N 1
ATOM 1186 C CA . SER A 1 140 ? 21.163 5.352 10.583 1.00 57.56 140 SER A CA 1
ATOM 1187 C C . SER A 1 140 ? 21.235 5.209 12.110 1.00 57.56 140 SER A C 1
ATOM 1189 O O . SER A 1 140 ? 21.827 6.067 12.758 1.00 57.56 140 SER A O 1
ATOM 1191 N N . GLY A 1 141 ? 20.606 4.192 12.711 1.00 50.41 141 GLY A N 1
ATOM 1192 C CA . GLY A 1 141 ? 20.548 4.063 14.175 1.00 50.41 141 GLY A CA 1
ATOM 1193 C C . GLY A 1 141 ? 19.838 5.234 14.875 1.00 50.41 141 GLY A C 1
ATOM 1194 O O . GLY A 1 141 ? 20.087 5.492 16.050 1.00 50.41 141 GLY A O 1
ATOM 1195 N N . GLY A 1 142 ? 18.978 5.967 14.158 1.00 48.47 142 GLY A N 1
ATOM 1196 C CA . GLY A 1 142 ? 18.056 6.922 14.773 1.00 48.47 142 GLY A CA 1
ATOM 1197 C C . GLY A 1 142 ? 16.997 6.205 15.615 1.00 48.47 142 GLY A C 1
ATOM 1198 O O . GLY A 1 142 ? 16.864 4.987 15.532 1.00 48.47 142 GLY A O 1
ATOM 1199 N N . ILE A 1 143 ? 16.252 6.970 16.422 1.00 42.34 143 ILE A N 1
ATOM 1200 C CA . ILE A 1 143 ? 15.190 6.471 17.315 1.00 42.34 143 ILE A CA 1
ATOM 1201 C C . ILE A 1 143 ? 14.297 5.466 16.563 1.00 42.34 143 ILE A C 1
ATOM 1203 O O . ILE A 1 143 ? 13.623 5.842 15.604 1.00 42.34 143 ILE A O 1
ATOM 1207 N N . GLY A 1 144 ? 14.307 4.207 17.014 1.00 53.44 144 GLY A N 1
ATOM 1208 C CA . GLY A 1 144 ? 13.404 3.144 16.572 1.00 53.44 144 GLY A CA 1
ATOM 1209 C C . GLY A 1 144 ? 13.965 2.006 15.696 1.00 53.44 144 GLY A C 1
ATOM 1210 O O . GLY A 1 144 ? 13.224 1.572 14.811 1.00 53.44 144 GLY A O 1
ATOM 1211 N N . PRO A 1 145 ? 15.196 1.474 15.881 1.00 54.16 145 PRO A N 1
ATOM 1212 C CA . PRO A 1 145 ? 15.622 0.250 15.187 1.00 54.16 145 PRO A CA 1
ATOM 1213 C C . PR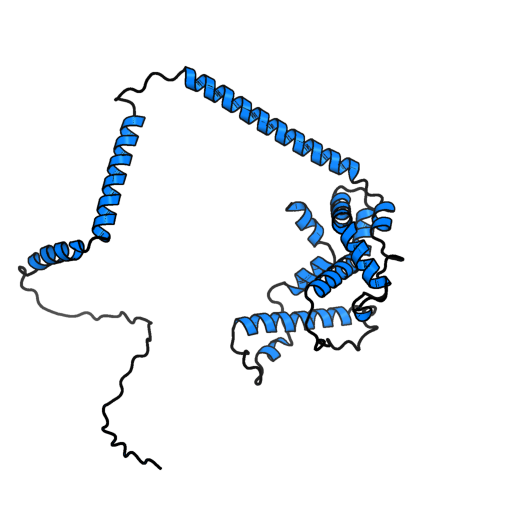O A 1 145 ? 14.669 -0.936 15.432 1.00 54.16 145 PRO A C 1
ATOM 1215 O O . PRO A 1 145 ? 14.561 -1.813 14.581 1.00 54.16 145 PRO A O 1
ATOM 1218 N N . GLU A 1 146 ? 13.931 -0.943 16.546 1.00 55.88 146 GLU A N 1
ATOM 1219 C CA . GLU A 1 146 ? 12.913 -1.947 16.867 1.00 55.88 146 GLU A CA 1
ATOM 1220 C C . GLU A 1 146 ? 11.678 -1.925 15.946 1.00 55.88 146 GLU A C 1
ATOM 1222 O O . GLU A 1 146 ? 10.957 -2.920 15.875 1.00 55.88 146 GLU A O 1
ATOM 1227 N N . TYR A 1 147 ? 11.435 -0.826 15.224 1.00 55.69 147 TYR A N 1
ATOM 1228 C CA . TYR A 1 147 ? 10.259 -0.668 14.360 1.00 55.69 147 TYR A CA 1
ATOM 1229 C C . TYR A 1 147 ? 10.555 -0.864 12.869 1.00 55.69 147 TYR A C 1
ATOM 1231 O O . TYR A 1 147 ? 9.633 -0.860 12.050 1.00 55.69 147 TYR A O 1
ATOM 1239 N N . CYS A 1 148 ? 11.823 -1.037 12.499 1.00 64.75 148 CYS A N 1
ATOM 1240 C CA . CYS A 1 148 ? 12.213 -1.351 11.131 1.00 64.75 148 CYS A CA 1
ATOM 1241 C C . CYS A 1 148 ? 12.125 -2.866 10.901 1.00 64.75 148 CYS A C 1
ATOM 1243 O O . CYS A 1 148 ? 12.583 -3.663 11.719 1.00 64.75 148 CYS A O 1
ATOM 1245 N N . ILE A 1 149 ? 11.540 -3.287 9.774 1.00 65.81 149 ILE A N 1
ATOM 1246 C CA . ILE A 1 149 ? 11.462 -4.713 9.433 1.00 65.81 149 ILE A CA 1
ATOM 1247 C C . ILE A 1 149 ? 12.871 -5.277 9.232 1.00 65.81 149 ILE A C 1
ATOM 1249 O O . ILE A 1 149 ? 13.596 -4.890 8.309 1.00 65.81 149 ILE A O 1
ATOM 1253 N N . ASN A 1 150 ? 13.217 -6.272 10.052 1.00 59.50 150 ASN A N 1
ATOM 1254 C CA . ASN A 1 150 ? 14.388 -7.116 9.843 1.00 59.50 150 ASN A CA 1
ATOM 1255 C C . ASN A 1 150 ? 14.355 -7.685 8.415 1.00 59.50 150 ASN A C 1
ATOM 1257 O O . ASN A 1 150 ? 13.367 -8.292 8.005 1.00 59.50 150 ASN A O 1
ATOM 1261 N N . ASN A 1 151 ? 15.440 -7.508 7.658 1.00 64.25 151 ASN A N 1
ATOM 1262 C CA . ASN A 1 151 ? 15.574 -7.917 6.252 1.00 64.25 151 ASN A CA 1
ATOM 1263 C C . ASN A 1 151 ? 14.782 -7.081 5.228 1.00 64.25 151 ASN A C 1
ATOM 1265 O O . ASN A 1 151 ? 14.587 -7.541 4.100 1.00 64.25 151 ASN A O 1
ATOM 1269 N N . CYS A 1 152 ? 14.355 -5.861 5.554 1.00 76.38 152 CYS A N 1
ATOM 1270 C CA . CYS A 1 152 ? 13.952 -4.888 4.542 1.00 76.38 152 CYS A CA 1
ATOM 1271 C C . CYS A 1 152 ? 14.815 -3.630 4.626 1.00 76.38 152 CYS A C 1
ATOM 1273 O O . CYS A 1 152 ? 14.616 -2.781 5.490 1.00 76.38 152 CYS A O 1
ATOM 1275 N N . ASN A 1 153 ? 15.795 -3.518 3.732 1.00 75.44 153 ASN A N 1
ATOM 1276 C CA . ASN A 1 153 ? 16.733 -2.402 3.706 1.00 75.44 153 ASN A CA 1
ATOM 1277 C C . ASN A 1 153 ? 17.088 -2.004 2.265 1.00 75.44 153 ASN A C 1
ATOM 1279 O O . ASN A 1 153 ? 16.662 -2.633 1.293 1.00 75.44 153 ASN A O 1
ATOM 1283 N N . LEU A 1 154 ? 17.882 -0.940 2.126 1.00 78.56 154 LEU A N 1
ATOM 1284 C CA . LEU A 1 154 ? 18.350 -0.481 0.815 1.00 78.56 154 LEU A CA 1
ATOM 1285 C C . LEU A 1 154 ? 19.295 -1.472 0.141 1.00 78.56 154 LEU A C 1
ATOM 1287 O O . LEU A 1 154 ? 19.390 -1.449 -1.078 1.00 78.56 154 LEU A O 1
ATOM 1291 N N . ASP A 1 155 ? 19.960 -2.354 0.879 1.00 76.25 155 ASP A N 1
ATOM 1292 C CA . ASP A 1 155 ? 20.889 -3.309 0.275 1.00 76.25 155 ASP A CA 1
ATOM 1293 C C . ASP A 1 155 ? 20.143 -4.407 -0.496 1.00 76.25 155 ASP A C 1
ATOM 1295 O O . ASP A 1 155 ? 20.616 -4.874 -1.531 1.00 76.25 155 ASP A O 1
ATOM 1299 N N . ASN A 1 156 ? 18.951 -4.804 -0.032 1.00 79.38 156 ASN A N 1
ATOM 1300 C CA . ASN A 1 156 ? 18.200 -5.916 -0.621 1.00 79.38 156 ASN A CA 1
ATOM 1301 C C . ASN A 1 156 ? 16.906 -5.523 -1.355 1.00 79.38 156 ASN A C 1
ATOM 1303 O O . ASN A 1 156 ? 16.479 -6.240 -2.269 1.00 79.38 156 ASN A O 1
ATOM 1307 N N . LYS A 1 157 ? 16.273 -4.407 -0.982 1.00 87.00 157 LYS A N 1
ATOM 1308 C CA . LYS A 1 157 ? 14.955 -3.984 -1.483 1.00 87.00 157 LYS A CA 1
ATOM 1309 C C . LYS A 1 157 ? 14.941 -2.529 -1.958 1.00 87.00 157 LYS A C 1
ATOM 1311 O O . LYS A 1 157 ? 13.914 -1.858 -1.880 1.00 87.00 157 LYS A O 1
ATOM 1316 N N . ASN A 1 158 ? 16.057 -2.038 -2.493 1.00 89.50 158 ASN A N 1
ATOM 1317 C CA . ASN A 1 158 ? 16.152 -0.683 -3.036 1.00 89.50 158 ASN A CA 1
ATOM 1318 C C . ASN A 1 158 ? 15.074 -0.398 -4.115 1.00 89.50 158 ASN A C 1
ATOM 1320 O O . ASN A 1 158 ? 15.050 -1.098 -5.134 1.00 89.50 158 ASN A O 1
ATOM 1324 N N . PRO A 1 159 ? 14.217 0.628 -3.946 1.00 91.56 159 PRO A N 1
ATOM 1325 C CA . PRO A 1 159 ? 13.168 0.955 -4.916 1.00 91.56 159 PRO A CA 1
ATOM 1326 C C . PRO A 1 159 ? 13.721 1.463 -6.251 1.00 91.56 159 PRO A C 1
ATOM 1328 O O . PRO A 1 159 ? 13.148 1.171 -7.300 1.00 91.56 159 PRO A O 1
ATOM 1331 N N . LYS A 1 160 ? 14.859 2.162 -6.242 1.00 91.38 160 LYS A N 1
ATOM 1332 C CA . LYS A 1 160 ? 15.526 2.635 -7.456 1.00 91.38 160 LYS A CA 1
ATOM 1333 C C . LYS A 1 160 ? 16.087 1.469 -8.262 1.00 91.38 160 LYS A C 1
ATOM 1335 O O . LYS A 1 160 ? 15.744 1.333 -9.433 1.00 91.38 160 LYS A O 1
ATOM 1340 N N . ASN A 1 161 ? 16.838 0.569 -7.622 1.00 91.31 161 ASN A N 1
ATOM 1341 C CA . ASN A 1 161 ? 17.371 -0.620 -8.302 1.00 91.31 161 ASN A CA 1
ATOM 1342 C C . ASN A 1 161 ? 16.238 -1.507 -8.840 1.00 91.31 161 ASN A C 1
ATOM 1344 O O . ASN A 1 161 ? 16.385 -2.126 -9.890 1.00 91.31 161 ASN A O 1
ATOM 1348 N N . LEU A 1 162 ? 15.101 -1.568 -8.136 1.00 92.94 162 LEU A N 1
ATOM 1349 C CA . LEU A 1 162 ? 13.921 -2.295 -8.596 1.00 92.94 162 LEU A CA 1
ATOM 1350 C C . LEU A 1 162 ? 13.361 -1.720 -9.908 1.00 92.94 162 LEU A C 1
ATOM 1352 O O . LEU A 1 162 ? 13.0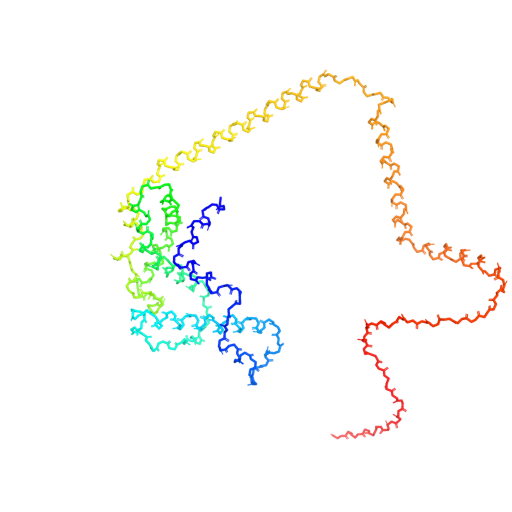11 -2.494 -10.799 1.00 92.94 162 LEU A O 1
ATOM 1356 N N . LEU A 1 163 ? 13.279 -0.391 -10.037 1.00 92.00 163 LEU A N 1
ATOM 1357 C CA . LEU A 1 163 ? 12.836 0.253 -11.277 1.00 92.00 163 LEU A CA 1
ATOM 1358 C C . LEU A 1 163 ? 13.875 0.122 -12.396 1.00 92.00 163 LEU A C 1
ATOM 1360 O O . LEU A 1 163 ? 13.506 -0.201 -13.523 1.00 92.00 163 LEU A O 1
ATOM 1364 N N . GLU A 1 164 ? 15.160 0.313 -12.094 1.00 90.88 164 GLU A N 1
ATOM 1365 C CA . GLU A 1 164 ? 16.254 0.205 -13.071 1.00 90.88 164 GLU A CA 1
ATOM 1366 C C . GLU A 1 164 ? 16.404 -1.213 -13.636 1.00 90.88 164 GLU A C 1
ATOM 1368 O O . GLU A 1 164 ? 16.686 -1.383 -14.819 1.00 90.88 164 GLU A O 1
ATOM 1373 N N . ALA A 1 165 ? 16.166 -2.238 -12.814 1.00 90.31 165 ALA A N 1
ATOM 1374 C CA . ALA A 1 165 ? 16.185 -3.634 -13.242 1.00 90.31 165 ALA A CA 1
ATOM 1375 C C . ALA A 1 165 ? 14.886 -4.085 -13.937 1.00 90.31 165 ALA A C 1
ATOM 1377 O O . ALA A 1 165 ? 14.808 -5.229 -14.393 1.00 90.31 165 ALA A O 1
ATOM 1378 N N . SER A 1 166 ? 13.848 -3.241 -13.982 1.00 88.88 166 SER A N 1
ATOM 1379 C CA . SER A 1 166 ? 12.561 -3.621 -14.564 1.00 88.88 166 SER A CA 1
ATOM 1380 C C . SER A 1 166 ? 12.607 -3.687 -16.093 1.00 88.88 166 SER A C 1
ATOM 1382 O O . SER A 1 166 ? 13.246 -2.876 -16.756 1.00 88.88 166 SER A O 1
ATOM 1384 N N . VAL A 1 167 ? 11.873 -4.643 -16.671 1.00 88.88 167 VAL A N 1
ATOM 1385 C CA . VAL A 1 167 ? 11.666 -4.751 -18.134 1.00 88.88 167 VAL A CA 1
ATOM 1386 C C . VAL A 1 167 ? 10.517 -3.834 -18.598 1.00 88.88 167 VAL A C 1
ATOM 1388 O O . VAL A 1 167 ? 10.283 -3.645 -19.793 1.00 88.88 167 VAL A O 1
ATOM 1391 N N . CYS A 1 168 ? 9.779 -3.250 -17.652 1.00 86.00 168 CYS A N 1
ATOM 1392 C CA . CYS A 1 168 ? 8.699 -2.312 -17.917 1.00 86.00 168 CYS A CA 1
ATOM 1393 C C . CYS A 1 168 ? 9.247 -1.020 -18.540 1.00 86.00 168 CYS A C 1
ATOM 1395 O O . CYS A 1 168 ? 10.050 -0.321 -17.929 1.00 86.00 168 CYS A O 1
ATOM 1397 N N . ASN A 1 169 ? 8.778 -0.665 -19.740 1.00 77.69 169 ASN A N 1
ATOM 1398 C CA . ASN A 1 169 ? 9.079 0.622 -20.370 1.00 77.69 169 ASN A CA 1
ATOM 1399 C C . ASN A 1 169 ? 7.851 1.547 -20.270 1.00 77.69 169 ASN A C 1
ATOM 1401 O O . ASN A 1 169 ? 7.018 1.569 -21.183 1.00 77.69 169 ASN A O 1
ATOM 1405 N N . PRO A 1 170 ? 7.702 2.303 -19.167 1.00 70.50 170 PRO A N 1
ATOM 1406 C CA . PRO A 1 170 ? 6.535 3.153 -18.947 1.00 70.50 170 PRO A CA 1
ATOM 1407 C C . PRO A 1 170 ? 6.483 4.333 -19.923 1.00 70.50 170 PRO A C 1
ATOM 1409 O O . PRO A 1 170 ? 5.405 4.865 -20.174 1.00 70.50 170 PRO A O 1
ATOM 1412 N N . THR A 1 171 ? 7.618 4.738 -20.499 1.00 67.75 171 THR A N 1
ATOM 1413 C CA . THR A 1 171 ? 7.746 5.934 -21.339 1.00 67.75 171 THR A CA 1
ATOM 1414 C C . THR A 1 171 ? 6.898 5.834 -22.603 1.00 67.75 171 THR A C 1
ATOM 1416 O O . THR A 1 171 ? 6.224 6.795 -22.955 1.00 67.75 171 THR A O 1
ATOM 1419 N N . LYS A 1 172 ? 6.840 4.657 -23.240 1.00 63.00 172 LYS A N 1
ATOM 1420 C CA . LYS A 1 172 ? 6.034 4.436 -24.455 1.00 63.00 172 LYS A CA 1
ATOM 1421 C C . LYS A 1 172 ? 4.523 4.495 -24.172 1.00 63.00 172 LYS A C 1
ATOM 1423 O O . LYS A 1 172 ? 3.784 5.157 -24.889 1.00 63.00 172 LYS A O 1
ATOM 1428 N N . LEU A 1 173 ? 4.087 3.882 -23.071 1.00 60.81 173 LEU A N 1
ATOM 1429 C CA . LEU A 1 173 ? 2.676 3.797 -22.661 1.00 60.81 173 LEU A CA 1
ATOM 1430 C C . LEU A 1 173 ? 2.147 5.117 -22.068 1.00 60.81 173 LEU A C 1
ATOM 1432 O O . LEU A 1 173 ? 0.984 5.481 -22.253 1.00 60.81 173 LEU A O 1
ATOM 1436 N N . LEU A 1 174 ? 3.000 5.868 -21.362 1.00 62.34 174 LEU A N 1
ATOM 1437 C CA . LEU A 1 174 ? 2.652 7.176 -20.804 1.00 62.34 174 LEU A CA 1
ATOM 1438 C C . LEU A 1 174 ? 2.561 8.252 -21.896 1.00 62.34 174 LEU A C 1
ATOM 1440 O O . LEU A 1 174 ? 1.722 9.148 -21.784 1.00 62.34 174 LEU A O 1
ATOM 1444 N N . GLN A 1 175 ? 3.385 8.147 -22.944 1.00 64.06 175 GLN A N 1
ATOM 1445 C CA . GLN A 1 175 ? 3.295 8.986 -24.139 1.00 64.06 175 GLN A CA 1
ATOM 1446 C C . GLN A 1 175 ? 1.950 8.765 -24.841 1.00 64.06 175 GLN A C 1
ATOM 1448 O O . GLN A 1 175 ? 1.188 9.711 -24.988 1.00 64.06 175 GLN A O 1
ATOM 1453 N N . GLU A 1 176 ? 1.582 7.510 -25.120 1.00 63.47 176 GLU A N 1
ATOM 1454 C CA . GLU A 1 176 ? 0.301 7.156 -25.751 1.00 63.47 176 GLU A CA 1
ATOM 1455 C C . GLU A 1 176 ? -0.913 7.671 -24.953 1.00 63.47 176 GLU A C 1
ATOM 1457 O O . GLU A 1 176 ? -1.859 8.216 -25.523 1.00 63.47 176 GLU A O 1
ATOM 1462 N N . LYS A 1 177 ? -0.879 7.581 -23.616 1.00 67.69 177 LYS A N 1
ATOM 1463 C CA . LYS A 1 177 ? -1.949 8.094 -22.741 1.00 67.69 177 LYS A CA 1
ATOM 1464 C C . LYS A 1 177 ? -2.019 9.625 -22.711 1.00 67.69 177 LYS A C 1
ATOM 1466 O O . LYS A 1 177 ? -3.117 10.183 -22.645 1.00 67.69 177 LYS A O 1
ATOM 1471 N N . LYS A 1 178 ? -0.870 10.312 -22.726 1.00 69.62 178 LYS A N 1
ATOM 1472 C CA . LYS A 1 178 ? -0.807 11.780 -22.817 1.00 69.62 178 LYS A CA 1
ATOM 1473 C C . LYS A 1 178 ? -1.296 12.258 -24.181 1.00 69.62 178 LYS A C 1
ATOM 1475 O O . LYS A 1 178 ? -2.114 13.171 -24.225 1.00 69.62 178 LYS A O 1
ATOM 1480 N N . ASP A 1 179 ? -0.889 11.588 -25.251 1.00 69.94 179 ASP A N 1
ATOM 1481 C CA . ASP A 1 179 ? -1.290 11.896 -26.622 1.00 69.94 179 ASP A CA 1
ATOM 1482 C C . ASP A 1 179 ? -2.793 11.666 -26.824 1.00 69.94 179 ASP A C 1
ATOM 1484 O O . ASP A 1 179 ? -3.473 12.500 -27.419 1.00 69.94 179 ASP A O 1
ATOM 1488 N N . ALA A 1 180 ? -3.351 10.590 -26.259 1.00 68.75 180 ALA A N 1
ATOM 1489 C CA . ALA A 1 180 ? -4.791 10.339 -26.266 1.00 68.75 180 ALA A CA 1
ATOM 1490 C C . ALA A 1 180 ? -5.573 11.408 -25.482 1.00 68.75 180 ALA A C 1
ATOM 1492 O O . ALA A 1 180 ? -6.582 11.913 -25.971 1.00 68.75 180 ALA A O 1
ATOM 1493 N N . ARG A 1 181 ? -5.098 11.810 -24.292 1.00 73.31 181 ARG A N 1
ATOM 1494 C CA . ARG A 1 181 ? -5.729 12.891 -23.513 1.00 73.31 181 ARG A CA 1
ATOM 1495 C C . ARG A 1 181 ? -5.673 14.226 -24.260 1.00 73.31 181 ARG A C 1
ATOM 1497 O O . ARG A 1 181 ? -6.670 14.938 -24.292 1.00 73.31 181 ARG A O 1
ATOM 1504 N N . MET A 1 182 ? -4.535 14.536 -24.878 1.00 77.94 182 MET A N 1
ATOM 1505 C CA . MET A 1 182 ? -4.342 15.751 -25.667 1.00 77.94 182 MET A CA 1
ATOM 1506 C C . MET A 1 182 ? -5.253 15.777 -26.904 1.00 77.94 182 MET A C 1
ATOM 1508 O O . MET A 1 182 ? -5.804 16.825 -27.232 1.00 77.94 182 MET A O 1
ATOM 1512 N N . ARG A 1 183 ? -5.476 14.626 -27.558 1.00 74.69 183 ARG A N 1
ATOM 1513 C CA . ARG A 1 183 ? -6.446 14.491 -28.660 1.00 74.69 183 ARG A CA 1
ATOM 1514 C C . ARG A 1 183 ? -7.880 14.755 -28.202 1.00 74.69 183 ARG A C 1
ATOM 1516 O O . ARG A 1 183 ? -8.550 15.571 -28.821 1.00 74.69 183 ARG A O 1
ATOM 1523 N N . ILE A 1 184 ? -8.310 14.151 -27.093 1.00 80.06 184 ILE A N 1
ATOM 1524 C CA . ILE A 1 184 ? -9.659 14.354 -26.534 1.00 80.06 184 ILE A CA 1
ATOM 1525 C C . ILE A 1 184 ? -9.881 15.824 -26.145 1.00 80.06 184 ILE A C 1
ATOM 1527 O O . ILE A 1 184 ? -10.932 16.395 -26.425 1.00 80.06 184 ILE A O 1
ATOM 1531 N N . GLU A 1 185 ? -8.887 16.464 -25.524 1.00 85.56 185 GLU A N 1
ATOM 1532 C CA . GLU A 1 185 ? -8.977 17.880 -25.151 1.00 85.56 185 GLU A CA 1
ATOM 1533 C C . GLU A 1 185 ? -9.062 18.796 -26.385 1.00 85.56 185 GLU A C 1
ATOM 1535 O O . GLU A 1 185 ? -9.828 19.761 -26.394 1.00 85.56 185 GLU A O 1
ATOM 1540 N N . CYS A 1 186 ? -8.315 18.478 -27.444 1.00 80.44 186 CYS A N 1
ATOM 1541 C CA . CYS A 1 186 ? -8.372 19.195 -28.716 1.00 80.44 186 CYS A CA 1
ATOM 1542 C C . CYS A 1 186 ? -9.744 19.049 -29.393 1.00 80.44 186 CYS A C 1
ATOM 1544 O O . CYS A 1 186 ? -10.326 20.042 -29.828 1.00 80.44 186 CYS A O 1
ATOM 1546 N N . GLU A 1 187 ? -10.299 17.835 -29.426 1.00 87.69 187 GLU A N 1
ATOM 1547 C CA . GLU A 1 187 ? -11.633 17.564 -29.978 1.00 87.69 187 GLU A CA 1
ATOM 1548 C C . GLU A 1 187 ? -12.739 18.276 -29.188 1.00 87.69 187 GLU A C 1
ATOM 1550 O O . GLU A 1 187 ? -13.633 18.874 -29.785 1.00 87.69 187 GLU A O 1
ATOM 1555 N N . SER A 1 188 ? -12.638 18.307 -27.856 1.00 84.94 188 SER A N 1
ATOM 1556 C CA . SER A 1 188 ? -13.562 19.061 -27.004 1.00 84.94 188 SER A CA 1
ATOM 1557 C C . SER A 1 188 ? -13.528 20.557 -27.324 1.00 84.94 188 SER A C 1
ATOM 1559 O O . SER A 1 188 ? -14.576 21.152 -27.566 1.00 84.94 188 SER A O 1
ATOM 1561 N N . LYS A 1 189 ? -12.335 21.165 -27.383 1.00 90.06 189 LYS A N 1
ATOM 1562 C CA . LYS A 1 189 ? -12.181 22.594 -27.717 1.00 90.06 189 LYS A CA 1
ATOM 1563 C C . LYS A 1 189 ? -12.670 22.916 -29.127 1.00 90.06 189 LYS A C 1
ATOM 1565 O O . LYS A 1 189 ? -13.247 23.976 -29.350 1.00 90.06 189 LYS A O 1
ATOM 1570 N N . LYS A 1 190 ? -12.466 21.999 -30.076 1.00 89.12 190 LYS A N 1
ATOM 1571 C CA . LYS A 1 190 ? -12.997 22.124 -31.436 1.00 89.12 190 LYS A CA 1
ATOM 1572 C C . LYS A 1 190 ? -14.527 22.165 -31.424 1.00 89.12 190 LYS A C 1
ATOM 1574 O O . LYS A 1 190 ? -15.101 23.062 -32.030 1.00 89.12 190 LYS A O 1
ATOM 1579 N N . SER A 1 191 ? -15.167 21.251 -30.693 1.00 85.25 191 SER A N 1
ATOM 1580 C CA . SER A 1 191 ? -16.630 21.219 -30.583 1.00 85.25 191 SER A CA 1
ATOM 1581 C C . SER A 1 191 ? -17.195 22.476 -29.910 1.00 85.25 191 SER A C 1
ATOM 1583 O O . SER A 1 191 ? -18.189 23.030 -30.369 1.00 85.25 191 SER A O 1
ATOM 1585 N N . GLU A 1 192 ? -16.520 22.997 -28.881 1.00 86.75 192 GLU A N 1
ATOM 1586 C CA . GLU A 1 192 ? -16.901 24.245 -28.212 1.00 86.75 192 GLU A CA 1
ATOM 1587 C C . GLU A 1 192 ? -16.832 25.442 -29.175 1.00 86.75 192 GLU A C 1
ATOM 1589 O O . GLU A 1 192 ? -17.782 26.221 -29.281 1.00 86.75 192 GLU A O 1
ATOM 1594 N N . LEU A 1 193 ? -15.756 25.538 -29.961 1.00 86.75 193 LEU A N 1
ATOM 1595 C CA . LEU A 1 193 ? -15.602 26.577 -30.977 1.00 86.75 193 LEU A CA 1
ATOM 1596 C C . LEU A 1 193 ? -16.680 26.485 -32.070 1.00 86.75 193 LEU A C 1
ATOM 1598 O O . LEU A 1 193 ? -17.229 27.508 -32.479 1.00 86.75 193 LEU A O 1
ATOM 1602 N N . GLU A 1 194 ? -17.017 25.275 -32.518 1.00 86.56 194 GLU A N 1
ATOM 1603 C CA . GLU A 1 194 ? -18.095 25.039 -33.487 1.00 86.56 194 GLU A CA 1
ATOM 1604 C C . GLU A 1 194 ? -19.458 25.492 -32.934 1.00 86.56 194 GLU A C 1
ATOM 1606 O O . GLU A 1 194 ? -20.213 26.174 -33.632 1.00 86.56 194 GLU A O 1
ATOM 1611 N N . THR A 1 195 ? -19.749 25.208 -31.658 1.00 82.00 195 THR A N 1
ATOM 1612 C CA . THR A 1 195 ? -20.995 25.659 -31.014 1.00 82.00 195 THR A CA 1
ATOM 1613 C C . THR A 1 195 ? -21.073 27.176 -30.840 1.00 82.00 195 THR A C 1
ATOM 1615 O O . THR A 1 195 ? -22.144 27.758 -31.019 1.00 82.00 195 THR A O 1
ATOM 1618 N N . GLU A 1 196 ? -19.955 27.848 -30.553 1.00 81.94 196 GLU A N 1
ATOM 1619 C CA . GLU A 1 196 ? -19.908 29.309 -30.430 1.00 81.94 196 GLU A CA 1
ATOM 1620 C C . GLU A 1 196 ? -20.133 30.000 -31.787 1.00 81.94 196 GLU A C 1
ATOM 1622 O O . GLU A 1 196 ? -20.874 30.981 -31.878 1.00 81.94 196 GLU A O 1
ATOM 1627 N N . ILE A 1 197 ? -19.581 29.449 -32.873 1.00 81.44 197 ILE A N 1
ATOM 1628 C CA . ILE A 1 197 ? -19.836 29.925 -34.245 1.00 81.44 197 ILE A CA 1
ATOM 1629 C C . ILE A 1 197 ? -21.321 29.760 -34.609 1.00 81.44 197 ILE A C 1
ATOM 1631 O O . ILE A 1 197 ? -21.946 30.669 -35.169 1.00 81.44 197 ILE A O 1
ATOM 1635 N N . GLN A 1 198 ? -21.923 28.627 -34.243 1.00 79.12 198 GLN A N 1
ATOM 1636 C CA . GLN A 1 198 ? -23.346 28.381 -34.470 1.00 79.12 198 GLN A CA 1
ATOM 1637 C C . GLN A 1 198 ? -24.237 29.314 -33.631 1.00 79.12 198 GLN A C 1
ATOM 1639 O O . GLN A 1 198 ? -25.272 29.786 -34.099 1.00 79.12 198 GLN A O 1
ATOM 1644 N N . ARG A 1 199 ? -23.819 29.658 -32.410 1.00 69.81 199 ARG A N 1
ATOM 1645 C CA . ARG A 1 199 ? -24.539 30.605 -31.551 1.00 69.81 199 ARG A CA 1
ATOM 1646 C C . ARG A 1 199 ? -24.476 32.038 -32.080 1.00 69.81 199 ARG A C 1
ATOM 1648 O O . ARG A 1 199 ? -25.490 32.733 -32.046 1.00 69.81 199 ARG A O 1
ATOM 1655 N N . ARG A 1 200 ? -23.322 32.475 -32.593 1.00 66.56 200 ARG A N 1
ATOM 1656 C CA . ARG A 1 200 ? -23.167 33.803 -33.215 1.00 66.56 200 ARG A CA 1
ATOM 1657 C C . ARG A 1 200 ? -24.019 33.952 -34.470 1.00 66.56 200 ARG A C 1
ATOM 1659 O O . ARG A 1 200 ? -24.734 34.938 -34.592 1.00 66.56 200 ARG A O 1
ATOM 1666 N N . SER A 1 201 ? -24.035 32.936 -35.333 1.00 66.31 201 SER A N 1
ATOM 1667 C CA . SER A 1 201 ? -24.904 32.937 -36.521 1.00 66.31 201 SER A CA 1
ATOM 1668 C C . SER A 1 201 ? -26.403 32.919 -36.184 1.00 66.31 201 SER A C 1
ATOM 1670 O O . SER A 1 201 ? -27.209 33.444 -36.948 1.00 66.31 201 SER A O 1
ATOM 1672 N N . ALA A 1 202 ? -26.801 32.376 -35.029 1.00 61.50 202 ALA A N 1
ATOM 1673 C CA . ALA A 1 202 ? -28.177 32.471 -34.541 1.00 61.50 202 ALA A CA 1
ATOM 1674 C C . ALA A 1 202 ? -28.523 33.858 -33.958 1.00 61.50 202 ALA A C 1
ATOM 1676 O O . ALA A 1 202 ? -29.677 34.278 -34.038 1.00 61.50 202 ALA A O 1
ATOM 1677 N N . LEU A 1 203 ? -27.551 34.581 -33.386 1.00 57.88 203 LEU A N 1
ATOM 1678 C CA . LEU A 1 203 ? -27.763 35.920 -32.822 1.00 57.88 203 LEU A CA 1
ATOM 1679 C C . LEU A 1 203 ? -28.047 36.966 -33.912 1.00 57.88 203 LEU A C 1
ATOM 1681 O O . LEU A 1 203 ? -28.904 37.825 -33.713 1.00 57.88 203 LEU A O 1
ATOM 1685 N N . ASP A 1 204 ? -27.396 36.836 -35.070 1.00 55.84 204 ASP A N 1
ATOM 1686 C CA . ASP A 1 204 ? -27.598 37.714 -36.233 1.00 55.84 204 ASP A CA 1
ATOM 1687 C C . ASP A 1 204 ? -28.976 37.529 -36.906 1.00 55.84 204 ASP A C 1
ATOM 1689 O O . ASP A 1 204 ? -29.377 38.349 -37.728 1.00 55.84 204 ASP A O 1
ATOM 1693 N N . ASN A 1 205 ? -29.732 36.485 -36.535 1.00 56.53 205 ASN A N 1
ATOM 1694 C CA . ASN A 1 205 ? -31.017 36.125 -37.147 1.00 56.53 205 ASN A CA 1
ATOM 1695 C C . ASN A 1 205 ? -32.246 36.321 -36.236 1.00 56.53 205 ASN A C 1
ATOM 1697 O O . ASN A 1 205 ? -33.333 35.855 -36.582 1.00 56.53 205 ASN A O 1
ATOM 1701 N N . ASN A 1 206 ? -32.132 36.995 -35.086 1.00 54.75 206 ASN A N 1
ATOM 1702 C CA . ASN A 1 206 ? -33.306 37.231 -34.235 1.00 54.75 206 ASN A CA 1
ATOM 1703 C C . ASN A 1 206 ? -34.127 38.449 -34.709 1.00 54.75 206 ASN A C 1
ATOM 1705 O O . ASN A 1 206 ? -33.623 39.573 -34.656 1.00 54.75 206 ASN A O 1
ATOM 1709 N N . PRO A 1 207 ? -35.411 38.282 -35.089 1.00 56.56 207 PRO A N 1
ATOM 1710 C CA . PRO A 1 207 ? -36.322 39.413 -35.223 1.00 56.56 207 PRO A CA 1
ATOM 1711 C C . PRO A 1 207 ? -36.572 40.034 -33.838 1.00 56.56 207 PRO A C 1
ATOM 1713 O O . PRO A 1 207 ? -36.595 39.340 -32.820 1.00 56.56 207 PRO A O 1
ATOM 1716 N N . SER A 1 208 ? -36.720 41.357 -33.789 1.00 57.94 208 SER A N 1
ATOM 1717 C CA . SER A 1 208 ? -36.877 42.135 -32.556 1.00 57.94 208 SER A CA 1
ATOM 1718 C C . SER A 1 208 ? -38.029 41.645 -31.659 1.00 57.94 208 SER A C 1
ATOM 1720 O O . SER A 1 208 ? -39.067 41.180 -32.130 1.00 57.94 208 SER A O 1
ATOM 1722 N N . PHE A 1 209 ? -37.832 41.768 -30.340 1.00 53.28 209 PHE A N 1
ATOM 1723 C CA . PHE A 1 209 ? -38.774 41.345 -29.296 1.00 53.28 209 PHE A CA 1
ATOM 1724 C C . PHE A 1 209 ? -40.136 42.036 -29.476 1.00 53.28 209 PHE A C 1
ATOM 1726 O O . PHE A 1 209 ? -40.234 43.257 -29.361 1.00 53.28 209 PHE A O 1
ATOM 1733 N N . ASN A 1 210 ? -41.187 41.260 -29.742 1.00 58.78 210 ASN A N 1
ATOM 1734 C CA . ASN A 1 210 ? -42.549 41.759 -29.927 1.00 58.78 210 ASN A CA 1
ATOM 1735 C C . ASN A 1 210 ? -43.453 41.300 -28.775 1.00 58.78 210 ASN A C 1
ATOM 1737 O O . ASN A 1 210 ? -43.336 40.178 -28.288 1.00 58.78 210 ASN A O 1
ATOM 1741 N N . PHE A 1 211 ? -44.399 42.149 -28.365 1.00 56.84 211 PHE A N 1
ATOM 1742 C CA . PHE A 1 211 ? -45.300 41.911 -27.223 1.00 56.84 211 PHE A CA 1
ATOM 1743 C C . PHE A 1 211 ? -46.208 40.666 -27.355 1.00 56.84 211 PHE A C 1
ATOM 1745 O O . PHE A 1 211 ? -46.830 40.265 -26.376 1.00 56.84 211 PHE A O 1
ATOM 1752 N N . SER A 1 212 ? -46.257 40.030 -28.531 1.00 58.16 212 SER A N 1
ATOM 1753 C CA . SER A 1 212 ? -46.993 38.782 -28.792 1.00 58.16 212 SER A CA 1
ATOM 1754 C C . SER A 1 212 ? -46.137 37.510 -28.647 1.00 58.16 212 SER A C 1
ATOM 1756 O O . SER A 1 212 ? -46.611 36.418 -28.965 1.00 58.16 212 SER A O 1
ATOM 1758 N N . ASP A 1 213 ? -44.877 37.618 -28.217 1.00 69.12 213 ASP A N 1
ATOM 1759 C CA . ASP A 1 213 ? -43.985 36.465 -28.118 1.00 69.12 213 ASP A CA 1
ATOM 1760 C C . ASP A 1 213 ? -44.255 35.644 -26.841 1.00 69.12 213 ASP A C 1
ATOM 1762 O O . ASP A 1 213 ? -44.338 36.174 -25.729 1.00 69.12 213 ASP A O 1
ATOM 1766 N N . HIS A 1 214 ? -44.353 34.320 -26.985 1.00 72.31 214 HIS A N 1
ATOM 1767 C CA . HIS A 1 214 ? -44.599 33.359 -25.899 1.00 72.31 214 HIS A CA 1
ATOM 1768 C C . HIS A 1 214 ? -43.602 33.497 -24.734 1.00 72.31 214 HIS A C 1
ATOM 1770 O O . HIS A 1 214 ? -43.925 33.202 -23.578 1.00 72.31 214 HIS A O 1
ATOM 1776 N N . ARG A 1 215 ? -42.396 33.998 -25.025 1.00 72.38 215 ARG A N 1
ATOM 1777 C CA . ARG A 1 215 ? -41.349 34.307 -24.045 1.00 72.38 215 ARG A CA 1
ATOM 1778 C C . ARG A 1 215 ? -41.771 35.417 -23.080 1.00 72.38 215 ARG A C 1
ATOM 1780 O O . ARG A 1 215 ? -41.556 35.282 -21.879 1.00 72.38 215 ARG A O 1
ATOM 1787 N N . ALA A 1 216 ? -42.426 36.470 -23.573 1.00 73.19 216 ALA A N 1
ATOM 1788 C CA . ALA A 1 216 ? -42.947 37.556 -22.742 1.00 73.19 216 ALA A CA 1
ATOM 1789 C C . ALA A 1 216 ? -44.113 37.079 -21.862 1.00 73.19 216 ALA A C 1
ATOM 1791 O O . ALA A 1 216 ? -44.154 37.379 -20.670 1.00 73.19 216 ALA A O 1
ATOM 1792 N N . VAL A 1 217 ? -45.006 36.254 -22.419 1.00 75.88 217 VAL A N 1
ATOM 1793 C CA . VAL A 1 217 ? -46.127 35.652 -21.674 1.00 75.88 217 VAL A CA 1
ATOM 1794 C C . VAL A 1 217 ? -45.615 34.784 -20.520 1.00 75.88 217 VAL A C 1
ATOM 1796 O O . VAL A 1 217 ? -46.091 34.896 -19.390 1.00 75.88 217 VAL A O 1
ATOM 1799 N N . SER A 1 218 ? -44.590 33.972 -20.778 1.00 77.88 218 SER A N 1
ATOM 1800 C CA . SER A 1 218 ? -43.991 33.085 -19.773 1.00 77.88 218 SER A CA 1
ATOM 1801 C C . SER A 1 218 ? -43.332 33.870 -18.631 1.00 77.88 218 SER A C 1
ATOM 1803 O O . SER A 1 218 ? -43.482 33.511 -17.464 1.00 77.88 218 SER A O 1
ATOM 1805 N N . LEU A 1 219 ? -42.660 34.983 -18.944 1.00 80.56 219 LEU A N 1
ATOM 1806 C CA . LEU A 1 219 ? -42.043 35.862 -17.946 1.00 80.56 219 LEU A CA 1
ATOM 1807 C C . LEU A 1 219 ? -43.075 36.550 -17.043 1.00 80.56 219 LEU A C 1
ATOM 1809 O O . LEU A 1 219 ? -42.861 36.644 -15.832 1.00 80.56 219 LEU A O 1
ATOM 1813 N N . VAL A 1 220 ? -44.207 36.989 -17.601 1.00 84.38 220 VAL A N 1
ATOM 1814 C CA . VAL A 1 220 ? -45.294 37.599 -16.818 1.00 84.38 220 VAL A CA 1
ATOM 1815 C C . VAL A 1 220 ? -45.916 36.573 -15.868 1.00 84.38 220 VAL A C 1
ATOM 1817 O O . VAL A 1 220 ? -46.113 36.870 -14.690 1.00 84.38 220 VAL A O 1
ATOM 1820 N N . LEU A 1 221 ? -46.162 35.349 -16.346 1.00 86.00 221 LEU A N 1
ATOM 1821 C CA . LEU A 1 221 ? -46.736 34.276 -15.530 1.00 86.00 221 LEU A CA 1
ATOM 1822 C C . LEU A 1 221 ? -45.819 33.885 -14.366 1.00 86.00 221 LEU A C 1
ATOM 1824 O O . LEU A 1 221 ? -46.280 33.809 -13.227 1.00 86.00 221 LEU A O 1
ATOM 1828 N N . LEU A 1 222 ? -44.521 33.701 -14.622 1.00 85.75 222 LEU A N 1
ATOM 1829 C CA . LEU A 1 222 ? -43.546 33.377 -13.576 1.00 85.75 222 LEU A CA 1
ATOM 1830 C C . LEU A 1 222 ? -43.421 34.499 -12.538 1.00 85.75 222 LEU A C 1
ATOM 1832 O O . LEU A 1 222 ? -43.344 34.225 -11.340 1.00 85.75 222 LEU A O 1
ATOM 1836 N N . SER A 1 223 ? -43.466 35.758 -12.980 1.00 89.25 223 SER A N 1
ATOM 1837 C CA . SER A 1 223 ? -43.428 36.918 -12.083 1.00 89.25 223 SER A CA 1
ATOM 1838 C C . SER A 1 223 ? -44.663 36.974 -11.179 1.00 89.25 223 SER A C 1
A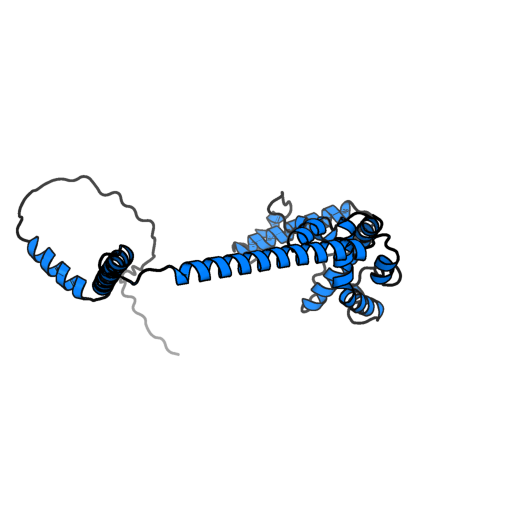TOM 1840 O O . SER A 1 223 ? -44.537 37.155 -9.968 1.00 89.25 223 SER A O 1
ATOM 1842 N N . ALA A 1 224 ? -45.856 36.748 -11.739 1.00 89.44 224 ALA A N 1
ATOM 1843 C CA . ALA A 1 224 ? -47.098 36.697 -10.969 1.00 89.44 224 ALA A CA 1
ATOM 1844 C C . ALA A 1 224 ? -47.093 35.550 -9.941 1.00 89.44 224 ALA A C 1
ATOM 1846 O O . ALA A 1 224 ? -47.494 35.740 -8.792 1.00 89.44 224 ALA A O 1
ATOM 1847 N N . TRP A 1 225 ? -46.577 34.378 -10.323 1.00 87.25 225 TRP A N 1
ATOM 1848 C CA . TRP A 1 225 ? -46.426 33.232 -9.422 1.00 87.25 225 TRP A CA 1
ATOM 1849 C C . TRP A 1 225 ? -45.435 33.497 -8.287 1.00 87.25 225 TRP A C 1
ATOM 1851 O O . TRP A 1 225 ? -45.710 33.148 -7.138 1.00 87.25 225 TRP A O 1
ATOM 1861 N N . GLY A 1 226 ? -44.315 34.163 -8.576 1.00 89.06 226 GLY A N 1
ATOM 1862 C CA . GLY A 1 226 ? -43.355 34.578 -7.555 1.00 89.06 226 GLY A CA 1
ATOM 1863 C C . GLY A 1 226 ? -43.988 35.496 -6.507 1.00 89.06 226 GLY A C 1
ATOM 1864 O O . GLY A 1 226 ? -43.816 35.274 -5.310 1.00 89.06 226 GLY A O 1
ATOM 1865 N N . ILE A 1 227 ? -44.788 36.474 -6.943 1.00 92.00 227 ILE A N 1
ATOM 1866 C CA . ILE A 1 227 ? -45.513 37.388 -6.046 1.00 92.00 227 ILE A CA 1
ATOM 1867 C C . ILE A 1 227 ? -46.554 36.635 -5.201 1.00 92.00 227 ILE A C 1
ATOM 1869 O O . ILE A 1 227 ? -46.701 36.893 -4.009 1.00 92.00 227 ILE A O 1
ATOM 1873 N N . PHE A 1 228 ? -47.264 35.667 -5.782 1.00 87.81 228 PHE A N 1
ATOM 1874 C CA . PHE A 1 228 ? -48.232 34.860 -5.037 1.00 87.81 228 PHE A CA 1
ATOM 1875 C C . PHE A 1 228 ? -47.568 34.038 -3.918 1.00 87.81 228 PHE A C 1
ATOM 1877 O O . PHE A 1 228 ? -48.045 34.023 -2.780 1.00 87.81 228 PHE A O 1
ATOM 1884 N N . LEU A 1 229 ? -46.435 33.393 -4.212 1.00 85.81 229 LEU A N 1
ATOM 1885 C CA . LEU A 1 229 ? -45.703 32.583 -3.235 1.00 85.81 229 LEU A CA 1
ATOM 1886 C C . LEU A 1 229 ? -45.095 33.428 -2.110 1.00 85.81 229 LEU A C 1
ATOM 1888 O O . LEU A 1 229 ? -45.106 32.998 -0.954 1.00 85.81 229 LEU A O 1
ATOM 1892 N N . THR A 1 230 ? -44.607 34.634 -2.409 1.00 85.75 230 THR A N 1
ATOM 1893 C CA . THR A 1 230 ? -44.098 35.539 -1.370 1.00 85.75 230 THR A CA 1
ATOM 1894 C C . THR A 1 230 ? -45.214 36.006 -0.441 1.00 85.75 230 THR A C 1
ATOM 1896 O O . THR A 1 230 ? -45.016 36.000 0.773 1.00 85.75 230 THR A O 1
ATOM 1899 N N . ILE A 1 231 ? -46.412 36.305 -0.957 1.00 81.88 231 ILE A N 1
ATOM 1900 C CA . ILE A 1 231 ? -47.584 36.632 -0.125 1.00 81.88 231 ILE A CA 1
ATOM 1901 C C . ILE A 1 231 ? -47.964 35.452 0.783 1.00 81.88 231 ILE A C 1
ATOM 1903 O O . ILE A 1 231 ? -48.192 35.656 1.975 1.00 81.88 231 ILE A O 1
ATOM 1907 N N . LEU A 1 232 ? -47.983 34.216 0.268 1.00 79.25 232 LEU A N 1
ATOM 1908 C CA . LEU A 1 232 ? -48.261 33.023 1.082 1.00 79.25 232 LEU A CA 1
ATOM 1909 C C . LEU A 1 232 ? -47.219 32.807 2.186 1.00 79.25 232 LEU A C 1
ATOM 1911 O O . LEU A 1 232 ? -47.568 32.480 3.323 1.00 79.25 232 LEU A O 1
ATOM 1915 N N . PHE A 1 233 ? -45.940 33.001 1.868 1.00 76.56 233 PHE A N 1
ATOM 1916 C CA . PHE A 1 233 ? -44.861 32.885 2.843 1.00 76.56 233 PHE A CA 1
ATOM 1917 C C . PHE A 1 233 ? -44.973 33.956 3.938 1.00 76.56 233 PHE A C 1
ATOM 1919 O O . PHE A 1 233 ? -44.882 33.640 5.126 1.00 76.56 233 PHE A O 1
ATOM 1926 N N . LEU A 1 234 ? -45.252 35.206 3.558 1.00 72.94 234 LEU A N 1
ATOM 1927 C CA . LEU A 1 234 ? -45.474 36.303 4.500 1.00 72.94 234 LEU A CA 1
ATOM 1928 C C . LEU A 1 234 ? -46.739 36.092 5.345 1.00 72.94 234 LEU A C 1
ATOM 1930 O O . LEU A 1 234 ? -46.721 36.395 6.535 1.00 72.94 234 LEU A O 1
ATOM 1934 N N . TYR A 1 235 ? -47.805 35.508 4.789 1.00 67.81 235 TYR A N 1
ATOM 1935 C CA . TYR A 1 235 ? -48.999 35.119 5.549 1.00 67.81 235 TYR A CA 1
ATOM 1936 C C . TYR A 1 235 ? -48.687 34.070 6.627 1.00 67.81 235 TYR A C 1
ATOM 1938 O O . TYR A 1 235 ? -49.196 34.165 7.741 1.00 67.81 235 TYR A O 1
ATOM 1946 N N . LYS A 1 236 ? -47.817 33.094 6.327 1.00 65.00 236 LYS A N 1
ATOM 1947 C CA . LYS A 1 236 ? -47.383 32.069 7.293 1.00 65.00 236 LYS A CA 1
ATOM 1948 C C . LYS A 1 236 ? -46.501 32.641 8.412 1.00 65.00 236 LYS A C 1
ATOM 1950 O O . LYS A 1 236 ? -46.545 32.127 9.526 1.00 65.00 236 LYS A O 1
ATOM 1955 N N . MET A 1 237 ? -45.702 33.668 8.115 1.00 62.78 237 MET A N 1
ATOM 1956 C CA . MET A 1 237 ? -44.731 34.253 9.053 1.00 62.78 237 MET A CA 1
ATOM 1957 C C . MET A 1 237 ? -45.251 35.480 9.819 1.00 62.78 237 MET A C 1
ATOM 1959 O O . MET A 1 237 ? -44.665 35.863 10.829 1.00 62.78 237 MET A O 1
ATOM 1963 N N . SER A 1 238 ? -46.341 36.107 9.374 1.00 64.75 238 SER A N 1
ATOM 1964 C CA . SER A 1 238 ? -46.960 37.239 10.067 1.00 64.75 238 SER A CA 1
ATOM 1965 C C . SER A 1 238 ? -47.953 36.747 11.139 1.00 64.75 238 SER A C 1
ATOM 1967 O O . SER A 1 238 ? -48.782 35.882 10.847 1.00 64.75 238 SER A O 1
ATOM 1969 N N . PRO A 1 239 ? -47.965 37.305 12.371 1.00 57.84 239 PRO A N 1
ATOM 1970 C CA . PRO A 1 239 ? -48.872 36.883 13.451 1.00 57.84 239 PRO A CA 1
ATOM 1971 C C . PRO A 1 239 ? -50.365 37.162 13.161 1.00 57.84 239 PRO A C 1
ATOM 1973 O O . PRO A 1 239 ? -51.236 36.839 13.968 1.00 57.84 239 PRO A O 1
ATOM 1976 N N . LEU A 1 240 ? -50.685 37.711 11.984 1.00 55.59 240 LEU A N 1
ATOM 1977 C CA . LEU A 1 240 ? -52.040 37.948 11.484 1.00 55.59 240 LEU A CA 1
ATOM 1978 C C . LEU A 1 240 ? -52.838 36.657 11.203 1.00 55.59 240 LEU A C 1
ATOM 1980 O O . LEU A 1 240 ? -54.068 36.709 11.155 1.00 55.59 240 LEU A O 1
ATOM 1984 N N . GLY A 1 241 ? -52.189 35.489 11.091 1.00 57.56 241 GLY A N 1
ATOM 1985 C CA . GLY A 1 241 ? -52.874 34.193 10.947 1.00 57.56 241 GLY A CA 1
ATOM 1986 C C . GLY A 1 241 ? -53.792 33.835 12.131 1.00 57.56 241 GLY A C 1
ATOM 1987 O O . GLY A 1 241 ? -54.825 33.185 11.950 1.00 57.56 241 GLY A O 1
ATOM 1988 N N . LEU A 1 242 ? -53.476 34.327 13.337 1.00 57.50 242 LEU A N 1
ATOM 1989 C CA . LEU A 1 242 ? -54.333 34.189 14.523 1.00 57.50 242 LEU A CA 1
ATOM 1990 C C . LEU A 1 242 ? -55.602 35.051 14.424 1.00 57.50 242 LEU A C 1
ATOM 1992 O O . LEU A 1 242 ? -56.662 34.649 14.904 1.00 57.50 242 LEU A O 1
ATOM 1996 N N . TRP A 1 243 ? -55.524 36.200 13.747 1.00 56.72 243 TRP A N 1
ATOM 1997 C CA . TRP A 1 243 ? -56.652 37.115 13.563 1.00 56.72 243 TRP A CA 1
ATOM 1998 C C . TRP A 1 243 ? -57.698 36.535 12.600 1.00 56.72 243 TRP A C 1
ATOM 2000 O O . TRP A 1 243 ? -58.895 36.571 12.883 1.00 56.72 243 TRP A O 1
ATOM 2010 N N . VAL A 1 244 ? -57.249 35.894 11.514 1.00 60.78 244 VAL A N 1
ATOM 2011 C CA . VAL A 1 244 ? -58.133 35.222 10.543 1.00 60.78 244 VAL A CA 1
ATOM 2012 C C . VAL A 1 244 ? -58.810 33.992 11.156 1.00 60.78 244 VAL A C 1
ATOM 2014 O O . VAL A 1 244 ? -60.016 33.809 10.983 1.00 60.78 244 VAL A O 1
ATOM 2017 N N . LYS A 1 245 ? -58.085 33.182 11.946 1.00 61.47 245 LYS A N 1
ATOM 2018 C CA . LYS A 1 245 ? -58.680 32.047 12.680 1.00 61.47 245 LYS A CA 1
ATOM 2019 C C . LYS A 1 245 ? -59.796 32.497 13.626 1.00 61.47 245 LYS A C 1
ATOM 2021 O O . LYS A 1 245 ? -60.825 31.830 13.694 1.00 61.47 245 LYS A O 1
ATOM 2026 N N . ASN A 1 246 ? -59.631 33.638 14.297 1.00 60.47 246 ASN A N 1
ATOM 2027 C CA . ASN A 1 246 ? -60.652 34.198 15.188 1.00 60.47 246 ASN A CA 1
ATOM 2028 C C . ASN A 1 246 ? -61.914 34.663 14.441 1.00 60.47 246 ASN A C 1
ATOM 2030 O O . ASN A 1 246 ? -63.019 34.543 14.969 1.00 60.47 246 ASN A O 1
ATOM 2034 N N . ILE A 1 247 ? -61.776 35.139 13.199 1.00 64.56 247 ILE A N 1
ATOM 2035 C CA . ILE A 1 247 ? -62.916 35.498 12.340 1.00 64.56 247 ILE A CA 1
ATOM 2036 C C . ILE A 1 247 ? -63.666 34.239 11.869 1.00 64.56 247 ILE A C 1
ATOM 2038 O O . ILE A 1 247 ? -64.897 34.226 11.865 1.00 64.56 247 ILE A O 1
ATOM 2042 N N . VAL A 1 248 ? -62.950 33.159 11.529 1.00 60.31 248 VAL A N 1
ATOM 2043 C CA . VAL A 1 248 ? -63.559 31.881 11.109 1.00 60.31 248 VAL A CA 1
ATOM 2044 C C . VAL A 1 248 ? -64.227 31.156 12.285 1.00 60.31 248 VAL A C 1
ATOM 2046 O O . VAL A 1 248 ? -65.346 30.666 12.143 1.00 60.31 248 VAL A O 1
ATOM 2049 N N . LEU A 1 249 ? -63.600 31.137 13.466 1.00 57.16 249 LEU A N 1
ATOM 2050 C CA . LEU A 1 249 ? -64.164 30.522 14.675 1.00 57.16 249 LEU A CA 1
ATOM 2051 C C . LEU A 1 249 ? -65.397 31.274 15.196 1.00 57.16 249 LEU A C 1
ATOM 2053 O O . LEU A 1 249 ? -66.356 30.628 15.614 1.00 57.16 249 LEU A O 1
ATOM 2057 N N . LYS A 1 250 ? -65.449 32.611 15.071 1.00 55.25 250 LYS A N 1
ATOM 2058 C CA . LYS A 1 250 ? -66.670 33.386 15.369 1.00 55.25 250 LYS A CA 1
ATOM 2059 C C . LYS A 1 250 ? -67.867 33.003 14.492 1.00 55.25 250 LYS A C 1
ATOM 2061 O O . LYS A 1 250 ? -69.000 33.231 14.902 1.00 55.25 250 LYS A O 1
ATOM 2066 N N . LYS A 1 251 ? -67.645 32.390 13.323 1.00 56.09 251 LYS A N 1
ATOM 2067 C CA . LYS A 1 251 ? -68.714 31.896 12.441 1.00 56.09 251 LYS A CA 1
ATOM 2068 C C . LYS A 1 251 ? -69.240 30.501 12.813 1.00 56.09 251 LYS A C 1
ATOM 2070 O O . LYS A 1 251 ? -70.282 30.120 12.296 1.00 56.09 251 LYS A O 1
ATOM 2075 N N . LYS A 1 252 ? -68.570 29.755 13.707 1.00 53.12 252 LYS A N 1
ATOM 2076 C CA . LYS A 1 252 ? -68.960 28.383 14.105 1.00 53.12 252 LYS A CA 1
ATOM 2077 C C . LYS A 1 252 ? -69.892 28.325 15.333 1.00 53.12 252 LYS A C 1
ATOM 2079 O O . LYS A 1 252 ? -70.352 27.251 15.687 1.00 53.12 252 LYS A O 1
ATOM 2084 N N . ILE A 1 253 ? -70.201 29.464 15.965 1.00 53.19 253 ILE A N 1
ATOM 2085 C CA . ILE A 1 253 ? -71.097 29.548 17.143 1.00 53.19 253 ILE A CA 1
ATOM 2086 C C . ILE A 1 253 ? -72.595 29.571 16.750 1.00 53.19 253 ILE A C 1
ATOM 2088 O O . ILE A 1 253 ? -73.465 29.496 17.610 1.00 53.19 253 ILE A O 1
ATOM 2092 N N . VAL A 1 254 ? -72.931 29.604 15.455 1.00 56.16 254 VAL A N 1
ATOM 2093 C CA . VAL A 1 254 ? -74.321 29.492 14.977 1.00 56.16 254 VAL A CA 1
ATOM 2094 C C . VAL A 1 254 ? -74.494 28.155 14.257 1.00 56.16 254 VAL A C 1
ATOM 2096 O O . VAL A 1 254 ? -74.257 28.050 13.059 1.00 56.16 254 VAL A O 1
ATOM 2099 N N . GLY A 1 255 ? -74.852 27.119 15.010 1.00 42.19 255 GLY A N 1
ATOM 2100 C CA . GLY A 1 255 ? -75.066 25.765 14.494 1.00 42.19 255 GLY A CA 1
ATOM 2101 C C . GLY A 1 255 ? -75.255 24.766 15.627 1.00 42.19 255 GLY A C 1
ATOM 2102 O O . GLY A 1 255 ? -74.415 23.904 15.846 1.00 42.19 255 GLY A O 1
ATOM 2103 N N . THR A 1 256 ? -76.315 24.963 16.404 1.00 43.19 256 THR A N 1
ATOM 2104 C CA . THR A 1 256 ? -76.776 24.076 17.475 1.00 43.19 256 THR A CA 1
ATOM 2105 C C . THR A 1 256 ? -77.299 22.741 16.936 1.00 43.19 256 THR A C 1
ATOM 2107 O O . THR A 1 256 ? -77.988 22.733 15.917 1.00 43.19 256 THR A O 1
ATOM 2110 N N . ASN A 1 257 ? -77.085 21.694 17.743 1.00 42.09 257 ASN A N 1
ATOM 2111 C CA . ASN A 1 257 ? -77.772 20.395 17.797 1.00 42.09 257 ASN A CA 1
ATOM 2112 C C . ASN A 1 257 ? -77.333 19.348 16.767 1.00 42.09 257 ASN A C 1
ATOM 2114 O O . ASN A 1 257 ? -77.658 19.472 15.596 1.00 42.09 257 ASN A O 1
ATOM 2118 N N . PHE A 1 258 ? -76.653 18.298 17.231 1.00 40.06 258 PHE A N 1
ATOM 2119 C CA . PHE A 1 258 ? -77.180 16.928 17.222 1.00 40.06 258 PHE A CA 1
ATOM 2120 C C . PHE A 1 258 ? -76.360 16.069 18.194 1.00 40.06 258 PHE A C 1
ATOM 2122 O O . PHE A 1 258 ? -75.131 16.142 18.218 1.00 40.06 258 PHE A O 1
ATOM 2129 N N . ASP A 1 259 ? -77.103 15.346 19.023 1.00 38.25 259 ASP A N 1
ATOM 2130 C CA . ASP A 1 259 ? -76.673 14.439 20.075 1.00 38.25 259 ASP A CA 1
ATOM 2131 C C . ASP A 1 259 ? -76.083 13.118 19.552 1.00 38.25 259 ASP A C 1
ATOM 2133 O O . ASP A 1 259 ? -76.341 12.698 18.425 1.00 38.25 259 ASP A O 1
ATOM 2137 N N . GLU A 1 260 ? -75.385 12.474 20.491 1.00 39.25 260 GLU A N 1
ATOM 2138 C CA . GLU A 1 260 ? -75.278 11.028 20.733 1.00 39.25 260 GLU A CA 1
ATOM 2139 C C . GLU A 1 260 ? -74.232 10.152 20.008 1.00 39.25 260 GLU A C 1
ATOM 2141 O O . GLU A 1 260 ? -74.214 9.972 18.795 1.00 39.25 260 GLU A O 1
ATOM 2146 N N . GLU A 1 261 ? -73.412 9.558 20.891 1.00 34.78 261 GLU A N 1
ATOM 2147 C CA . GLU A 1 261 ? -72.778 8.229 20.883 1.00 34.78 261 GLU A CA 1
ATOM 2148 C C . GLU A 1 261 ? -71.750 7.901 19.788 1.00 34.78 261 GLU A C 1
ATOM 2150 O O . GLU A 1 261 ? -72.057 7.648 18.632 1.00 34.78 261 GLU A O 1
ATOM 2155 N N . ASN A 1 262 ? -70.455 8.015 20.100 1.00 30.62 262 ASN A N 1
ATOM 2156 C CA . ASN A 1 262 ? -69.618 7.020 20.800 1.00 30.62 262 ASN A CA 1
ATOM 2157 C C . ASN A 1 262 ? -69.160 5.868 19.891 1.00 30.62 262 ASN A C 1
ATOM 2159 O O . ASN A 1 262 ? -69.786 4.819 19.883 1.00 30.62 262 ASN A O 1
ATOM 2163 N N . GLU A 1 263 ? -67.997 6.035 19.250 1.00 33.16 263 GLU A N 1
ATOM 2164 C CA . GLU A 1 263 ? -67.037 4.940 19.047 1.00 33.16 263 GLU A CA 1
ATOM 2165 C C . GLU A 1 263 ? -65.596 5.462 19.230 1.00 33.16 263 GLU A C 1
ATOM 2167 O O . GLU A 1 263 ? -64.990 6.070 18.351 1.00 33.16 263 GLU A O 1
ATOM 2172 N N . ASN A 1 264 ? -65.127 5.275 20.464 1.00 38.47 264 ASN A N 1
ATOM 2173 C CA . ASN A 1 264 ? -63.767 5.117 20.990 1.00 38.47 264 ASN A CA 1
ATOM 2174 C C . ASN A 1 264 ? -62.536 5.445 20.114 1.00 38.47 264 ASN A C 1
ATOM 2176 O O . ASN A 1 264 ? -62.204 4.775 19.136 1.00 38.47 264 ASN A O 1
ATOM 2180 N N . GLU A 1 265 ? -61.773 6.402 20.648 1.00 34.75 265 GLU A N 1
ATOM 2181 C CA . GLU A 1 265 ? -60.349 6.670 20.445 1.00 34.75 265 GLU A CA 1
ATOM 2182 C C . GLU A 1 265 ? -59.456 5.425 20.612 1.00 34.75 265 GLU A C 1
ATOM 2184 O O . GLU A 1 265 ? -59.496 4.749 21.637 1.00 34.75 265 GLU A O 1
ATOM 2189 N N . LEU A 1 266 ? -58.550 5.204 19.654 1.00 32.25 266 LEU A N 1
ATOM 2190 C CA . LEU A 1 266 ? -57.301 4.459 19.849 1.00 32.25 266 LEU A CA 1
ATOM 2191 C C . LEU A 1 266 ? -56.168 5.204 19.125 1.00 32.25 266 LEU A C 1
ATOM 2193 O O . LEU A 1 266 ? -55.887 4.981 17.948 1.00 32.25 266 LEU A O 1
ATOM 2197 N N . LEU A 1 267 ? -55.537 6.128 19.850 1.00 36.06 267 LEU A N 1
ATOM 2198 C CA . LEU A 1 267 ? -54.278 6.787 19.498 1.00 36.06 267 LEU A CA 1
ATOM 2199 C C . LEU A 1 267 ? -53.364 6.735 20.729 1.00 36.06 267 LEU A C 1
ATOM 2201 O O . LEU A 1 267 ? -53.258 7.713 21.465 1.00 36.06 267 LEU A O 1
ATOM 2205 N N . ASP A 1 268 ? -52.686 5.608 20.944 1.00 33.03 268 ASP A N 1
ATOM 2206 C CA . ASP A 1 268 ? -51.609 5.552 21.934 1.00 33.03 268 ASP A CA 1
ATOM 2207 C C . ASP A 1 268 ? -50.278 5.943 21.288 1.00 33.03 268 ASP A C 1
ATOM 2209 O O . ASP A 1 268 ? -49.634 5.203 20.540 1.00 33.03 268 ASP A O 1
ATOM 2213 N N . ASN A 1 269 ? -49.912 7.190 21.579 1.00 36.59 269 ASN A N 1
ATOM 2214 C CA . ASN A 1 269 ? -48.638 7.819 21.288 1.00 36.59 269 ASN A CA 1
ATOM 2215 C C . ASN A 1 269 ? -47.517 7.201 22.137 1.00 36.59 269 ASN A C 1
ATOM 2217 O O . ASN A 1 269 ? -47.529 7.284 23.364 1.00 36.59 269 ASN A O 1
ATOM 2221 N N . TYR A 1 270 ? -46.471 6.708 21.475 1.00 32.72 270 TYR A N 1
ATOM 2222 C CA . TYR A 1 270 ? -45.150 6.554 22.082 1.00 32.72 270 TYR A CA 1
ATOM 2223 C C . TYR A 1 270 ? -44.486 7.932 22.228 1.00 32.72 270 TYR A C 1
ATOM 2225 O O . TYR A 1 270 ? -43.892 8.450 21.284 1.00 32.72 270 TYR A O 1
ATOM 2233 N N . SER A 1 271 ? -44.545 8.512 23.427 1.00 34.62 271 SER A N 1
ATOM 2234 C CA . SER A 1 271 ? -43.507 9.424 23.923 1.00 34.62 271 SER A CA 1
ATOM 2235 C C . SER A 1 271 ? -43.575 9.505 25.450 1.00 34.62 271 SER A C 1
ATOM 2237 O O . SER A 1 271 ? -44.206 10.401 26.013 1.00 34.62 271 SER A O 1
ATOM 2239 N N . GLU A 1 272 ? -42.927 8.563 26.135 1.00 32.97 272 GLU A N 1
ATOM 2240 C CA . GLU A 1 272 ? -42.629 8.704 27.561 1.00 32.97 272 GLU A CA 1
ATOM 2241 C C . GLU A 1 272 ? -41.636 9.858 27.744 1.00 32.97 272 GLU A C 1
ATOM 2243 O O . GLU A 1 272 ? -40.438 9.733 27.493 1.00 32.97 272 GLU A O 1
ATOM 2248 N N . ASN A 1 273 ? -42.152 11.005 28.177 1.00 34.81 273 ASN A N 1
ATOM 2249 C CA . ASN A 1 273 ? -41.364 12.066 28.781 1.00 34.81 273 ASN A CA 1
ATOM 2250 C C . ASN A 1 273 ? -41.728 12.097 30.267 1.00 34.81 273 ASN A C 1
ATOM 2252 O O . ASN A 1 273 ? -42.848 12.457 30.633 1.00 34.81 273 ASN A O 1
ATOM 2256 N N . MET A 1 274 ? -40.794 11.664 31.115 1.00 33.78 274 MET A N 1
ATOM 2257 C CA . MET A 1 274 ? -40.951 11.692 32.564 1.00 33.78 274 MET A CA 1
ATOM 2258 C C . MET A 1 274 ? -41.161 13.126 33.047 1.00 33.78 274 MET A C 1
ATOM 2260 O O . MET A 1 274 ? -40.253 13.955 32.981 1.00 33.78 274 MET A O 1
ATOM 2264 N N . ASN A 1 275 ? -42.327 13.394 33.631 1.00 32.53 275 ASN A N 1
ATOM 2265 C CA . ASN A 1 275 ? -42.517 14.563 34.471 1.00 32.53 275 ASN A CA 1
ATOM 2266 C C . ASN A 1 275 ? -43.236 14.173 35.768 1.00 32.53 275 ASN A C 1
ATOM 2268 O O . ASN A 1 275 ? -44.410 13.822 35.771 1.00 32.53 275 ASN A O 1
ATOM 2272 N N . ARG A 1 276 ? -42.453 14.216 36.851 1.00 36.53 276 ARG A N 1
ATOM 2273 C CA . ARG A 1 276 ? -42.781 14.769 38.172 1.00 36.53 276 ARG A CA 1
ATOM 2274 C C . ARG A 1 276 ? -44.244 14.681 38.621 1.00 36.53 276 ARG A C 1
ATOM 2276 O O .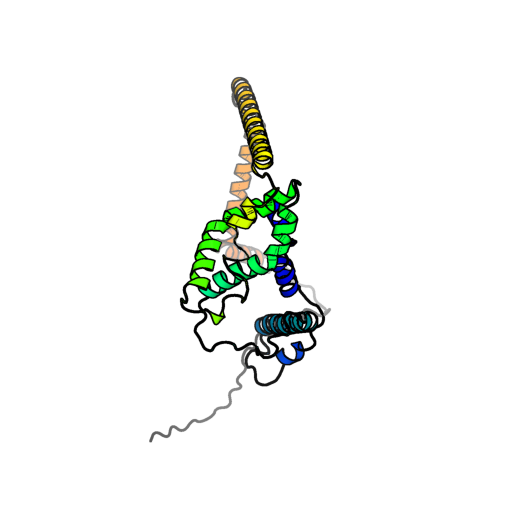 ARG A 1 276 ? -45.062 15.476 38.183 1.00 36.53 276 ARG A O 1
ATOM 2283 N N . ASN A 1 277 ? -44.481 13.894 39.667 1.00 32.47 277 ASN A N 1
ATOM 2284 C CA . ASN A 1 277 ? -45.431 14.255 40.718 1.00 32.47 277 ASN A CA 1
ATOM 2285 C C . ASN A 1 277 ? -44.805 13.926 42.079 1.00 32.47 277 ASN A C 1
ATOM 2287 O O . ASN A 1 277 ? -44.740 12.770 42.488 1.00 32.47 277 ASN A O 1
ATOM 2291 N N . PHE A 1 278 ? -44.290 14.962 42.745 1.00 34.31 278 PHE A N 1
ATOM 2292 C CA . PHE A 1 278 ? -44.028 14.945 44.181 1.00 34.31 278 PHE A CA 1
ATOM 2293 C C . PHE A 1 278 ? -45.362 15.225 44.874 1.00 34.31 278 PHE A C 1
ATOM 2295 O O . PHE A 1 278 ? -45.955 16.283 44.667 1.00 34.31 278 PHE A O 1
ATOM 2302 N N . ASN A 1 279 ? -45.832 14.266 45.665 1.00 44.16 279 ASN A N 1
ATOM 2303 C CA . ASN A 1 279 ? -46.945 14.472 46.577 1.00 44.16 279 ASN A CA 1
ATOM 2304 C C . ASN A 1 279 ? -46.470 15.343 47.745 1.00 44.16 279 ASN A C 1
ATOM 2306 O O . ASN A 1 279 ? -45.388 15.127 48.290 1.00 44.16 279 ASN A O 1
ATOM 2310 N N . ASN A 1 280 ? -47.289 16.330 48.104 1.00 43.69 280 ASN A N 1
ATOM 2311 C CA . ASN A 1 280 ? -47.117 17.149 49.296 1.00 43.69 280 ASN A CA 1
ATOM 2312 C C . ASN A 1 280 ? -47.228 16.273 50.551 1.00 43.69 280 ASN A C 1
ATOM 2314 O O . ASN A 1 280 ? -48.332 15.952 50.983 1.00 43.69 280 ASN A O 1
ATOM 2318 N N . GLU A 1 281 ? -46.093 15.942 51.152 1.00 46.84 281 GLU A N 1
ATOM 2319 C CA . GLU A 1 281 ? -46.003 15.609 52.569 1.00 46.84 281 GLU A CA 1
ATOM 2320 C C . GLU A 1 281 ? -45.130 16.677 53.233 1.00 46.84 281 GLU A C 1
ATOM 2322 O O . GLU A 1 281 ? -44.009 16.966 52.809 1.00 46.84 281 GLU A O 1
ATOM 2327 N N . GLU A 1 282 ? -45.708 17.341 54.226 1.00 42.12 282 GLU A N 1
ATOM 2328 C CA . GLU A 1 282 ? -45.110 18.425 54.991 1.00 42.12 282 GLU A CA 1
ATOM 2329 C C . GLU A 1 282 ? -44.032 17.848 55.922 1.00 42.12 282 GLU A C 1
ATOM 2331 O O . GLU A 1 282 ? -44.324 17.327 56.997 1.00 42.12 282 GLU A O 1
ATOM 2336 N N . TYR A 1 283 ? -42.769 17.897 55.496 1.00 47.53 283 TYR A N 1
ATOM 2337 C CA . TYR A 1 283 ? -41.633 17.498 56.327 1.00 47.53 283 TYR A CA 1
ATOM 2338 C C . TYR A 1 283 ? -40.999 18.728 56.987 1.00 47.53 283 TYR A C 1
ATOM 2340 O O . TYR A 1 283 ? -40.350 19.545 56.335 1.00 47.53 283 TYR A O 1
ATOM 2348 N N . ASN A 1 284 ? -41.169 18.841 58.307 1.00 39.47 284 ASN A N 1
ATOM 2349 C CA . ASN A 1 284 ? -40.486 19.825 59.147 1.00 39.47 284 ASN A CA 1
ATOM 2350 C C . ASN A 1 284 ? -38.978 19.535 59.199 1.00 39.47 284 ASN A C 1
ATOM 2352 O O . ASN A 1 284 ? -38.558 18.499 59.713 1.00 39.47 284 ASN A O 1
ATOM 2356 N N . VAL A 1 285 ? -38.159 20.475 58.723 1.00 53.25 285 VAL A N 1
ATOM 2357 C CA . VAL A 1 285 ? -36.694 20.423 58.841 1.00 53.25 285 VAL A CA 1
ATOM 2358 C C . VAL A 1 285 ? -36.258 21.330 59.991 1.00 53.25 285 VAL A C 1
ATOM 2360 O O . VAL A 1 285 ? -36.409 22.549 59.918 1.00 53.25 285 VAL A O 1
ATOM 2363 N N . SER A 1 286 ? -35.699 20.750 61.054 1.00 46.34 286 SER A N 1
ATOM 2364 C CA . SER A 1 286 ? -34.986 21.497 62.091 1.00 46.34 286 SER A CA 1
ATOM 2365 C C . SER A 1 286 ? -33.550 21.781 61.641 1.00 46.34 286 SER A C 1
ATOM 2367 O O . SER A 1 286 ? -32.807 20.884 61.246 1.00 46.34 286 SER A O 1
ATOM 2369 N N . TYR A 1 287 ? -33.150 23.051 61.700 1.00 35.09 287 TYR A N 1
ATOM 2370 C CA . TYR A 1 287 ? -31.759 23.466 61.531 1.00 35.09 287 TYR A CA 1
ATOM 2371 C C . TYR A 1 287 ? -30.982 23.148 62.808 1.00 35.09 287 TYR A C 1
ATOM 2373 O O . TYR A 1 287 ? -31.379 23.578 63.889 1.00 35.09 287 TYR A O 1
ATOM 2381 N N . ASN A 1 288 ? -29.850 22.456 62.682 1.00 44.50 288 ASN A N 1
ATOM 2382 C CA . ASN A 1 288 ? -28.834 22.442 63.726 1.00 44.50 288 ASN A CA 1
ATOM 2383 C C . ASN A 1 288 ? -27.526 22.959 63.126 1.00 44.50 288 ASN A C 1
ATOM 2385 O O . ASN A 1 288 ? -26.915 22.300 62.287 1.00 44.50 288 ASN A O 1
ATOM 2389 N N . SER A 1 289 ? -27.147 24.171 63.518 1.00 46.03 289 SER A N 1
ATOM 2390 C CA . SER A 1 289 ? -25.820 24.728 63.286 1.00 46.03 289 SER A CA 1
ATOM 2391 C C . SER A 1 289 ? -24.949 24.416 64.496 1.00 46.03 289 SER A C 1
ATOM 2393 O O . SER A 1 289 ? -25.293 24.845 65.596 1.00 46.03 289 SER A O 1
ATOM 2395 N N . ASN A 1 290 ? -23.835 23.725 64.281 1.00 43.06 290 ASN A N 1
ATOM 2396 C CA . ASN A 1 290 ? -22.635 23.800 65.113 1.00 43.06 290 ASN A CA 1
ATOM 2397 C C . ASN A 1 290 ? -21.416 23.614 64.216 1.00 43.06 290 ASN A C 1
ATOM 2399 O O . ASN A 1 290 ? -21.450 22.671 63.394 1.00 43.06 290 ASN A O 1
#

pLDDT: mean 70.53, std 17.97, range [30.62, 94.38]

Foldseek 3Di:
DVVLVVLCCPQPLNVLVCVLVDPDDDQPCLVVLCDPPDPCSPPPVSSVVSRSVSRNVVVVVVVCVVDVVSVVCVPPPVPPDPDDDPVVVVVLLSVLVSCQSRQVVLLVLLQDQDLSNLSSLCVLVVCQVSNVVSLVCCVVPHPPVVSHDDPRHCVRRNSVVSNVPGPYDNPVVVVVVVVVVVVVVVVVVVVVVVVVVVVVVVVVPDDDDDPPDVVVVVVVVVVVVVVVVVVVVCCVVDPCVVVVVVVVVVVVPPDDDDDDDDDDDDDDDPDDDDDDDDDDDDDDDDDDDD

InterPro domains:
  IPR008780 Plasmodium vivax Vir [PF05795] (215-289)

Radius of gyration: 37.32 Å; chains: 1; bounding box: 99×63×102 Å

Organism: Plasmodium ovale (NCBI:txid36330)

Sequence (290 aa):
MAVNNYILKDLPSVEFDDKLNKDLFSCKYCSHCGKNGVTLKDEPWFKFLCYQFARNLETVNDINWINPTLSHNRYYKCQIPNDKYDFENLARIKKINDYCENYNFLKKKLNKSDHMCSIYYEYINNNMKEYEENFRKCSSGGIGPEYCINNCNLDNKNPKNLLEASVCNPTKLLQEKKDARMRIECESKKSELETEIQRRSALDNNPSFNFSDHRAVSLVLLSAWGIFLTILFLYKMSPLGLWVKNIVLKKKIVGTNFDEENENELLDNYSENMNRNFNNEEYNVSYNSN

Secondary structure (DSSP, 8-state):
-HHHHHHGGGSHHHHHHHHHH-S----SSGGGGG-TT-TTTT-HHHHHHHHHHHHHHHHHHHHHHH-TTTGGGTT------SS---HHHHHHHHHHHHHHHHHHHHHHHHTS-STTHHHHHHHHHHTHHHHHHHHHHHHTT-S-GGGSPTT-SHHHH-HHHHHHT----HHHHHHHHHHHHHHHHHHHHHHHHHHHHHHHHHHTTPPPP-TT-HHHHHHHHHHHHHHHHHHHHHHHHSTTHHHHHHHHHHTSSS------------------------------------